Protein AF-0000000066305746 (afdb_homodimer)

Radius of gyration: 19.97 Å; Cα contacts (8 Å, |Δi|>4): 531; chains: 2; bounding box: 33×58×46 Å

pLDDT: mean 88.8, std 9.69, range [42.0, 97.88]

Organism: Haemophilus influenzae (strain ATCC 51907 / DSM 11121 / KW20 / Rd) (NCBI:txid71421)

InterPro domains:
  IPR000182 GNAT domain [PF00583] (17-113)
  IPR000182 GNAT domain [PS51186] (1-146)
  IPR016181 Acyl-CoA N-acyltransferase [SSF55729] (1-132)
  IPR050832 Bacterial Acetyltransferase [PTHR43877] (3-139)

Nearest PDB structures (foldseek):
  3fyn-assembly1_A-2  TM=8.840E-01  e=1.704E-08  uncultured bacterium
  1qsm-assembly1_D  TM=8.503E-01  e=1.089E-08  Saccharomyces cerevisiae
  8xj9-assembly1_A  TM=7.769E-01  e=3.444E-07  Ar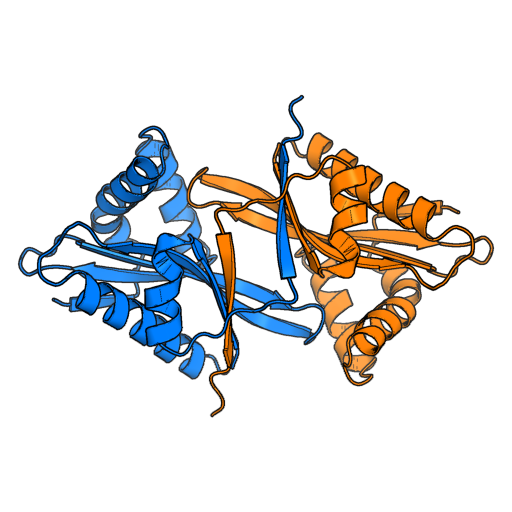abidopsis thaliana
  8xjf-assembly1_A-2  TM=7.803E-01  e=4.743E-07  Arabidopsis thaliana
  6tdh-assembly1_A-2  TM=7.529E-01  e=3.445E-06  Aspergillus fumigatus Af293

Secondary structure (DSSP, 8-state):
-EEEE--GGGHHHHHHHHHHHHHHTTPPP-HHHHHHHHHHHHHTTSSEEEEEE-TTS-EEEEEEEEEEEETTTTEEEEEEEEEEE-S-TTHHHHHHHHHHHHHHHHHHTT--EEEEEEEGGGHHHHHHTT-EEEEEEEEEEEE---/-EEEE--GGGHHHHHHHHHHHHHHTTPPP-HHHHHHHHHHHHHTTSSEEEEEE-TTS-EEEEEEEEEEEETTTTEEEEEEEEEEE-S-TTHHHHHHHHHHHHHHHHHHTT--EEEEEEEGGGHHHHHHTT-EEEEEEEEEEEE---

Structure (mmCIF, N/CA/C/O backbone):
data_AF-0000000066305746-model_v1
#
loop_
_entity.id
_entity.type
_entity.pdbx_description
1 polymer 'Probable acetyltransferase HI_0677'
#
loop_
_atom_site.group_PDB
_atom_site.id
_atom_site.type_symbol
_atom_site.label_atom_id
_atom_site.label_alt_id
_atom_site.label_comp_id
_atom_site.label_asym_id
_atom_site.label_entity_id
_atom_site.label_seq_id
_atom_site.pdbx_PDB_ins_code
_atom_site.Cartn_x
_atom_site.Cartn_y
_atom_site.Cartn_z
_atom_site.occupancy
_atom_site.B_iso_or_equiv
_atom_site.auth_seq_id
_atom_site.auth_comp_id
_atom_site.auth_asym_id
_atom_site.auth_atom_id
_atom_site.pdbx_PDB_model_num
ATOM 1 N N . MET A 1 1 ? -1.565 21.609 22.797 1 85.69 1 MET A N 1
ATOM 2 C CA . MET A 1 1 ? -1.618 20.75 21.609 1 85.69 1 MET A CA 1
ATOM 3 C C . MET A 1 1 ? -2.643 19.641 21.781 1 85.69 1 MET A C 1
ATOM 5 O O . MET A 1 1 ? -2.701 19 22.844 1 85.69 1 MET A O 1
ATOM 9 N N . LYS A 1 2 ? -3.545 19.609 20.938 1 93.94 2 LYS A N 1
ATOM 10 C CA . LYS A 1 2 ? -4.566 18.562 20.906 1 93.94 2 LYS A CA 1
ATOM 11 C C . LYS A 1 2 ? -4.391 17.641 19.703 1 93.94 2 LYS A C 1
ATOM 13 O O . LYS A 1 2 ? -4.035 18.094 18.625 1 93.94 2 LYS A O 1
ATOM 18 N N . LEU A 1 3 ? -4.527 16.391 19.984 1 95.62 3 LEU A N 1
ATOM 19 C CA . LEU A 1 3 ? -4.488 15.383 18.938 1 95.62 3 LEU A CA 1
ATOM 20 C C . LEU A 1 3 ? -5.82 14.648 18.844 1 95.62 3 LEU A C 1
ATOM 22 O O . LEU A 1 3 ? -6.371 14.211 19.859 1 95.62 3 LEU A O 1
ATOM 26 N N . PHE A 1 4 ? -6.32 14.555 17.688 1 95.75 4 PHE A N 1
ATOM 27 C CA . PHE A 1 4 ? -7.605 13.875 17.547 1 95.75 4 PHE A CA 1
ATOM 28 C C . PHE A 1 4 ? -7.754 13.281 16.156 1 95.75 4 PHE A C 1
ATOM 30 O O . PHE A 1 4 ? -7.012 13.641 15.234 1 95.75 4 PHE A O 1
ATOM 37 N N . LYS A 1 5 ? -8.664 12.328 16 1 95.56 5 LYS A N 1
ATOM 38 C CA . LYS A 1 5 ? -9.008 11.734 14.711 1 95.56 5 LYS A CA 1
ATOM 39 C C . LYS A 1 5 ? -9.805 12.711 13.852 1 95.56 5 LYS A C 1
ATOM 41 O O . LYS A 1 5 ? -10.797 13.281 14.312 1 95.56 5 LYS A O 1
ATOM 46 N N . ALA A 1 6 ? -9.422 12.953 12.672 1 96 6 ALA A N 1
ATOM 47 C CA . ALA A 1 6 ? -10.086 13.883 11.773 1 96 6 ALA A CA 1
ATOM 48 C C . ALA A 1 6 ? -11.422 13.328 11.289 1 96 6 ALA A C 1
ATOM 50 O O . ALA A 1 6 ? -11.555 12.117 11.07 1 96 6 ALA A O 1
ATOM 51 N N . GLU A 1 7 ? -12.352 14.18 11.18 1 94.75 7 GLU A N 1
ATOM 52 C CA . GLU A 1 7 ? -13.633 13.945 10.531 1 94.75 7 GLU A CA 1
ATOM 53 C C . GLU A 1 7 ? -13.852 14.914 9.375 1 94.75 7 GLU A C 1
ATOM 55 O O . GLU A 1 7 ? -13.008 15.766 9.094 1 94.75 7 GLU A O 1
ATOM 60 N N . GLN A 1 8 ? -14.961 14.727 8.711 1 93.88 8 GLN A N 1
ATOM 61 C CA . GLN A 1 8 ? -15.242 15.523 7.523 1 93.88 8 GLN A CA 1
ATOM 62 C C . GLN A 1 8 ? -15.211 17.016 7.844 1 93.88 8 GLN A C 1
ATOM 64 O O . GLN A 1 8 ? -14.789 17.828 7.016 1 93.88 8 GLN A O 1
ATOM 69 N N . TRP A 1 9 ? -15.602 17.422 8.992 1 93.62 9 TRP A N 1
ATOM 70 C CA . TRP A 1 9 ? -15.688 18.828 9.344 1 93.62 9 TRP A CA 1
ATOM 71 C C . TRP A 1 9 ? -14.312 19.391 9.68 1 93.62 9 TRP A C 1
ATOM 73 O O . TRP A 1 9 ? -14.164 20.594 9.898 1 93.62 9 TRP A O 1
ATOM 83 N N . ASN A 1 10 ? -13.273 18.531 9.758 1 95.94 10 ASN A N 1
ATOM 84 C CA . ASN A 1 10 ? -11.914 18.984 10.031 1 95.94 10 ASN A CA 1
ATOM 85 C C . ASN A 1 10 ? -11.133 19.203 8.742 1 95.94 10 ASN A C 1
ATOM 87 O O . ASN A 1 10 ? -9.961 19.594 8.773 1 95.94 10 ASN A O 1
ATOM 91 N N . ILE A 1 11 ? -11.758 19 7.598 1 96.62 11 ILE A N 1
ATOM 92 C CA . ILE A 1 11 ? -11.047 19.047 6.324 1 96.62 11 ILE A CA 1
ATOM 93 C C . ILE A 1 11 ? -10.477 20.438 6.098 1 96.62 11 ILE A C 1
ATOM 95 O O . ILE A 1 11 ? -9.352 20.594 5.609 1 96.62 11 ILE A O 1
ATOM 99 N N . GLU A 1 12 ? -11.203 21.438 6.457 1 95.44 12 GLU A N 1
ATOM 100 C CA . GLU A 1 12 ? -10.766 22.812 6.234 1 95.44 12 GLU A CA 1
ATOM 101 C C . GLU A 1 12 ? -9.484 23.125 7 1 95.44 12 GLU A C 1
ATOM 103 O O . GLU A 1 12 ? -8.633 23.875 6.52 1 95.44 12 GLU A O 1
ATOM 108 N N . VAL A 1 13 ? -9.352 22.594 8.164 1 95.88 13 VAL A N 1
ATOM 109 C CA . VAL A 1 13 ? -8.18 22.828 8.992 1 95.88 13 VAL A CA 1
ATOM 110 C C . VAL A 1 13 ? -7 22.016 8.461 1 95.88 13 VAL A C 1
ATOM 112 O O . VAL A 1 13 ? -5.852 22.453 8.516 1 95.88 13 VAL A O 1
ATOM 115 N N . LEU A 1 14 ? -7.277 20.891 7.875 1 97.38 14 LEU A N 1
ATOM 116 C CA . LEU A 1 14 ? -6.258 19.953 7.402 1 97.38 14 LEU A CA 1
ATOM 117 C C . LEU A 1 14 ? -5.723 20.391 6.039 1 97.38 14 LEU A C 1
ATOM 119 O O . LEU A 1 14 ? -4.547 20.188 5.734 1 97.38 14 LEU A O 1
ATOM 123 N N . LEU A 1 15 ? -6.527 21.031 5.25 1 97.75 15 LEU A N 1
ATOM 124 C CA . LEU A 1 15 ? -6.246 21.312 3.848 1 97.75 15 LEU A CA 1
ATOM 125 C C . LEU A 1 15 ? -4.957 22.125 3.703 1 97.75 15 LEU A C 1
ATOM 127 O O . LEU A 1 15 ? -4.047 21.719 2.973 1 97.75 15 LEU A O 1
ATOM 131 N N . PRO A 1 16 ? -4.801 23.234 4.414 1 97.19 16 PRO A N 1
ATOM 132 C CA . PRO A 1 16 ? -3.566 24.016 4.246 1 97.19 16 PRO A CA 1
ATOM 133 C C . PRO A 1 16 ? -2.322 23.234 4.676 1 97.19 16 PRO A C 1
ATOM 135 O O . PRO A 1 16 ? -1.258 23.391 4.07 1 97.19 16 PRO A O 1
ATOM 138 N N . LEU A 1 17 ? -2.416 22.453 5.684 1 97.5 17 LEU A N 1
ATOM 139 C CA . LEU A 1 17 ? -1.294 21.656 6.152 1 97.5 17 LEU A CA 1
ATOM 140 C C . LEU A 1 17 ? -0.935 20.578 5.137 1 97.5 17 LEU A C 1
ATOM 142 O O . LEU A 1 17 ? 0.246 20.328 4.887 1 97.5 17 LEU A O 1
ATOM 146 N N . PHE A 1 18 ? -1.954 19.984 4.582 1 97.81 18 PHE A N 1
ATOM 147 C CA . PHE A 1 18 ? -1.733 18.938 3.582 1 97.81 18 PHE A CA 1
ATOM 148 C C . PHE A 1 18 ? -1.069 19.516 2.338 1 97.81 18 PHE A C 1
ATOM 150 O O . PHE A 1 18 ? -0.19 18.891 1.749 1 97.81 18 PHE A O 1
ATOM 157 N N . GLU A 1 19 ? -1.47 20.703 1.99 1 97.38 19 GLU A N 1
ATOM 158 C CA . GLU A 1 19 ? -0.81 21.375 0.872 1 97.38 19 GLU A CA 1
ATOM 159 C C . GLU A 1 19 ? 0.65 21.688 1.19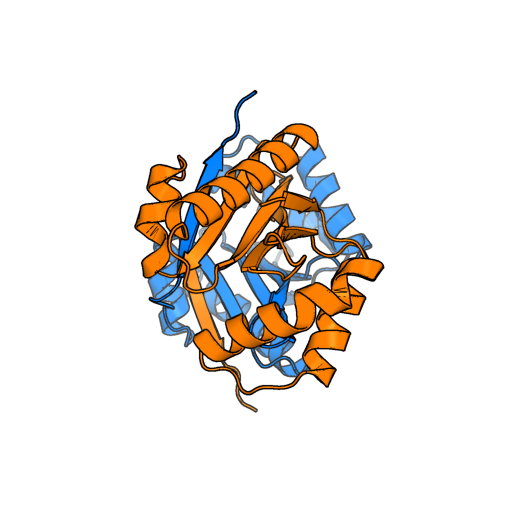4 1 97.38 19 GLU A C 1
ATOM 161 O O . GLU A 1 19 ? 1.526 21.516 0.342 1 97.38 19 GLU A O 1
ATOM 166 N N . ALA A 1 20 ? 0.864 22.125 2.391 1 96.56 20 ALA A N 1
ATOM 167 C CA . ALA A 1 20 ? 2.24 22.391 2.809 1 96.56 20 ALA A CA 1
ATOM 168 C C . ALA A 1 20 ? 3.082 21.109 2.727 1 96.56 20 ALA A C 1
ATOM 170 O O . ALA A 1 20 ? 4.238 21.156 2.297 1 96.56 20 ALA A O 1
ATOM 171 N N . TYR A 1 21 ? 2.48 20.016 3.127 1 96.38 21 TYR A N 1
ATOM 172 C CA . TYR A 1 21 ? 3.117 18.703 3.021 1 96.38 21 TYR A CA 1
ATOM 173 C C . TYR A 1 21 ? 3.471 18.375 1.574 1 96.38 21 TYR A C 1
ATOM 175 O O . TYR A 1 21 ? 4.613 18.031 1.271 1 96.38 21 TYR A O 1
ATOM 183 N N . ARG A 1 22 ? 2.52 18.484 0.691 1 96.44 22 ARG A N 1
ATOM 184 C CA . ARG A 1 22 ? 2.738 18.203 -0.723 1 96.44 22 ARG A CA 1
ATOM 185 C C . ARG A 1 22 ? 3.828 19.094 -1.302 1 96.44 22 ARG A C 1
ATOM 187 O O . ARG A 1 22 ? 4.695 18.625 -2.041 1 96.44 22 ARG A O 1
ATOM 194 N N . GLN A 1 23 ? 3.85 20.312 -0.882 1 95.81 23 GLN A N 1
ATOM 195 C CA . GLN A 1 23 ? 4.844 21.266 -1.371 1 95.81 23 GLN A CA 1
ATOM 196 C C . GLN A 1 23 ? 6.234 20.938 -0.835 1 95.81 23 GLN A C 1
ATOM 198 O O . GLN A 1 23 ? 7.23 21.078 -1.548 1 95.81 23 GLN A O 1
ATOM 203 N N . ALA A 1 24 ? 6.273 20.531 0.369 1 92.94 24 ALA A N 1
ATOM 204 C CA . ALA A 1 24 ? 7.547 20.156 0.983 1 92.94 24 ALA A CA 1
ATOM 205 C C . ALA A 1 24 ? 8.211 19.016 0.225 1 92.94 24 ALA A C 1
ATOM 207 O O . ALA A 1 24 ? 9.438 18.859 0.257 1 92.94 24 ALA A O 1
ATOM 208 N N . TYR A 1 25 ? 7.398 18.281 -0.475 1 91.75 25 TYR A N 1
ATOM 209 C CA . TYR A 1 25 ? 7.938 17.156 -1.227 1 91.75 25 TYR A CA 1
ATOM 210 C C . TYR A 1 25 ? 7.941 17.438 -2.723 1 91.75 25 TYR A C 1
ATOM 212 O O . TYR A 1 25 ? 7.945 16.516 -3.541 1 91.75 25 TYR A O 1
ATOM 220 N N . GLY A 1 26 ? 7.789 18.625 -3.096 1 92.75 26 GLY A N 1
ATOM 221 C CA . GLY A 1 26 ? 8.055 19.062 -4.453 1 92.75 26 GLY A CA 1
ATOM 222 C C . GLY A 1 26 ? 6.82 19.078 -5.332 1 92.75 26 GLY A C 1
ATOM 223 O O . GLY A 1 26 ? 6.918 19.266 -6.547 1 92.75 26 GLY A O 1
ATOM 224 N N . GLN A 1 27 ? 5.672 18.891 -4.742 1 94.62 27 GLN A N 1
ATOM 225 C CA . GLN A 1 27 ? 4.453 18.922 -5.547 1 94.62 27 GLN A CA 1
ATOM 226 C C . GLN A 1 27 ? 3.932 20.344 -5.703 1 94.62 27 GLN A C 1
ATOM 228 O O . GLN A 1 27 ? 4.07 21.172 -4.797 1 94.62 27 GLN A O 1
ATOM 233 N N . ALA A 1 28 ? 3.312 20.594 -6.828 1 94.94 28 ALA A N 1
ATOM 234 C CA . ALA A 1 28 ? 2.701 21.906 -7.059 1 94.94 28 ALA A CA 1
ATOM 235 C C . ALA A 1 28 ? 1.423 22.062 -6.238 1 94.94 28 ALA A C 1
ATOM 237 O O . ALA A 1 28 ? 0.672 21.094 -6.059 1 94.94 28 ALA A O 1
ATOM 238 N N . GLU A 1 29 ? 1.257 23.234 -5.844 1 94.25 29 GLU A N 1
ATOM 239 C CA . GLU A 1 29 ? 0.037 23.547 -5.102 1 94.25 29 GLU A CA 1
ATOM 240 C C . GLU A 1 29 ? -1.203 23.312 -5.961 1 94.25 29 GLU A C 1
ATOM 242 O O . GLU A 1 29 ? -1.221 23.656 -7.141 1 94.25 29 GLU A O 1
ATOM 247 N N . ASN A 1 30 ? -2.176 22.656 -5.453 1 96.31 30 ASN A N 1
ATOM 248 C CA . ASN A 1 30 ? -3.471 22.422 -6.086 1 96.31 30 ASN A CA 1
ATOM 249 C C . ASN A 1 30 ? -4.57 22.203 -5.051 1 96.31 30 ASN A C 1
ATOM 251 O O . ASN A 1 30 ? -5.062 21.078 -4.883 1 96.31 30 ASN A O 1
ATOM 255 N N . PRO A 1 31 ? -4.977 23.297 -4.402 1 96.31 31 PRO A N 1
ATOM 256 C CA . PRO A 1 31 ? -5.91 23.172 -3.279 1 96.31 31 PRO A CA 1
ATOM 257 C C . PRO A 1 31 ? -7.242 22.547 -3.688 1 96.31 31 PRO A C 1
ATOM 259 O O . PRO A 1 31 ? -7.875 21.844 -2.887 1 96.31 31 PRO A O 1
ATOM 262 N N . GLU A 1 32 ? -7.656 22.734 -4.867 1 97.31 32 GLU A N 1
ATOM 263 C CA . GLU A 1 32 ? -8.922 22.172 -5.328 1 97.31 32 GLU A CA 1
ATOM 264 C C . GLU A 1 32 ? -8.844 20.641 -5.402 1 97.31 32 GLU A C 1
ATOM 266 O O . GLU A 1 32 ? -9.719 19.953 -4.887 1 97.31 32 GLU A O 1
ATOM 271 N N . ARG A 1 33 ? -7.801 20.141 -5.973 1 96.69 33 ARG A N 1
ATOM 272 C CA . ARG A 1 33 ? -7.613 18.688 -6.078 1 96.69 33 ARG A CA 1
ATOM 273 C C . ARG A 1 33 ? -7.359 18.078 -4.707 1 96.69 33 ARG A C 1
ATOM 275 O O . ARG A 1 33 ? -7.82 16.969 -4.426 1 96.69 33 ARG A O 1
ATOM 282 N N . THR A 1 34 ? -6.633 18.844 -3.934 1 97.5 34 THR A N 1
ATOM 283 C CA . THR A 1 34 ? -6.352 18.359 -2.584 1 97.5 34 THR A CA 1
ATOM 284 C C . THR A 1 34 ? -7.641 18.25 -1.772 1 97.5 34 THR A C 1
ATOM 286 O O . THR A 1 34 ? -7.855 17.266 -1.071 1 97.5 34 THR A O 1
ATOM 289 N N . LEU A 1 35 ? -8.438 19.266 -1.9 1 97.44 35 LEU A N 1
ATOM 290 C CA . LEU A 1 35 ? -9.719 19.25 -1.203 1 97.44 35 LEU A CA 1
ATOM 291 C C . LEU A 1 35 ? -10.547 18.047 -1.632 1 97.44 35 LEU A C 1
ATOM 293 O O . LEU A 1 35 ? -11.125 17.344 -0.79 1 97.44 35 LEU A O 1
ATOM 297 N N . ALA A 1 36 ? -10.609 17.797 -2.852 1 96.88 36 ALA A N 1
ATOM 298 C CA . ALA A 1 36 ? -11.359 16.656 -3.369 1 96.88 36 ALA A CA 1
ATOM 299 C C . ALA A 1 36 ? -10.797 15.336 -2.848 1 96.88 36 ALA A C 1
ATOM 301 O O . ALA A 1 36 ? -11.547 14.438 -2.465 1 96.88 36 ALA A O 1
ATOM 302 N N . PHE A 1 37 ? -9.516 15.273 -2.85 1 96.88 37 PHE A N 1
ATOM 303 C CA . PHE A 1 37 ? -8.836 14.078 -2.367 1 96.88 37 PHE A CA 1
ATOM 304 C C . PHE A 1 37 ? -9.18 13.812 -0.905 1 96.88 37 PHE A C 1
ATOM 306 O O . PHE A 1 37 ? -9.633 12.727 -0.555 1 96.88 37 PHE A O 1
ATOM 313 N N . LEU A 1 38 ? -9.023 14.789 -0.115 1 97.19 38 LEU A N 1
ATOM 314 C CA . LEU A 1 38 ? -9.266 14.664 1.317 1 97.19 38 LEU A CA 1
ATOM 315 C C . LEU A 1 38 ? -10.734 14.359 1.592 1 97.19 38 LEU A C 1
ATOM 317 O O . LEU A 1 38 ? -11.047 13.523 2.441 1 97.19 38 LEU A O 1
ATOM 321 N N . THR A 1 39 ? -11.578 15 0.904 1 96.62 39 THR A N 1
ATOM 322 C CA . THR A 1 39 ? -13.016 14.805 1.081 1 96.62 39 THR A CA 1
ATOM 323 C C . THR A 1 39 ? -13.398 13.359 0.769 1 96.62 39 THR A C 1
ATOM 325 O O . THR A 1 39 ? -14.117 12.719 1.546 1 96.62 39 THR A O 1
ATOM 328 N N . ASN A 1 40 ? -12.945 12.859 -0.325 1 95.31 40 ASN A N 1
ATOM 329 C CA . ASN A 1 40 ? -13.266 11.492 -0.725 1 95.31 40 ASN A CA 1
ATOM 330 C C . ASN A 1 40 ? -12.711 10.477 0.266 1 95.31 40 ASN A C 1
ATOM 332 O O . ASN A 1 40 ? -13.391 9.523 0.632 1 95.31 40 ASN A O 1
ATOM 336 N N . ARG A 1 41 ? -11.43 10.68 0.69 1 94.69 41 ARG A N 1
ATOM 337 C CA . ARG A 1 41 ? -10.812 9.758 1.64 1 94.69 41 ARG A CA 1
ATOM 338 C C . ARG A 1 41 ? -11.641 9.656 2.916 1 94.69 41 ARG A C 1
ATOM 340 O O . ARG A 1 41 ? -11.875 8.555 3.42 1 94.69 41 ARG A O 1
ATOM 347 N N . MET A 1 42 ? -12.102 10.758 3.396 1 93.62 42 MET A N 1
ATOM 348 C CA . MET A 1 42 ? -12.82 10.773 4.668 1 93.62 42 MET A CA 1
ATOM 349 C C . MET A 1 42 ? -14.258 10.312 4.492 1 93.62 42 MET A C 1
ATOM 351 O O . MET A 1 42 ? -14.781 9.562 5.312 1 93.62 42 MET A O 1
ATOM 355 N N . ARG A 1 43 ? -14.828 10.703 3.428 1 91.88 43 ARG A N 1
ATOM 356 C CA . ARG A 1 43 ? -16.219 10.367 3.16 1 91.88 43 ARG A CA 1
ATOM 357 C C . ARG A 1 43 ? -16.406 8.859 3.01 1 91.88 43 ARG A C 1
ATOM 359 O O . ARG A 1 43 ? -17.375 8.289 3.51 1 91.88 43 ARG A O 1
ATOM 366 N N . PHE A 1 44 ? -15.484 8.211 2.375 1 91.44 44 PHE A N 1
ATOM 367 C CA . PHE A 1 44 ? -15.633 6.793 2.066 1 91.44 44 PHE A CA 1
ATOM 368 C C . PHE A 1 44 ? -14.82 5.941 3.035 1 91.44 44 PHE A C 1
ATOM 370 O O . PHE A 1 44 ? -14.672 4.734 2.834 1 91.44 44 PHE A O 1
ATOM 377 N N . ASN A 1 45 ? -14.227 6.562 4.02 1 90.75 45 ASN A N 1
ATOM 378 C CA . ASN A 1 45 ? -13.445 5.895 5.059 1 90.75 45 ASN A CA 1
ATOM 379 C C . ASN A 1 45 ? -12.328 5.051 4.457 1 90.75 45 ASN A C 1
ATOM 381 O O . ASN A 1 45 ? -12.117 3.908 4.863 1 90.75 45 ASN A O 1
ATOM 385 N N . GLU A 1 46 ? -11.664 5.617 3.432 1 93.5 46 GLU A N 1
ATOM 386 C CA . GLU A 1 46 ? -10.602 4.914 2.719 1 93.5 46 GLU A CA 1
ATOM 387 C C . GLU A 1 46 ? -9.266 5.062 3.439 1 93.5 46 GLU A C 1
ATOM 389 O O . GLU A 1 46 ? -8.328 4.301 3.182 1 93.5 46 GLU A O 1
ATOM 394 N N . SER A 1 47 ? -9.188 6.113 4.219 1 94.31 47 SER A N 1
ATOM 395 C CA . SER A 1 47 ? -8.031 6.355 5.082 1 94.31 47 SER A CA 1
ATOM 396 C C . SER A 1 47 ? -8.438 7.07 6.363 1 94.31 47 SER A C 1
ATOM 398 O O . SER A 1 47 ? -9.609 7.418 6.543 1 94.31 47 SER A O 1
ATOM 400 N N . LEU A 1 48 ? -7.48 7.113 7.262 1 94.25 48 LEU A N 1
ATOM 401 C CA . LEU A 1 48 ? -7.695 7.766 8.547 1 94.25 48 LEU A CA 1
ATOM 402 C C . LEU A 1 48 ? -6.605 8.797 8.82 1 94.25 48 LEU A C 1
ATOM 404 O O . LEU A 1 48 ? -5.43 8.547 8.547 1 94.25 48 LEU A O 1
ATOM 408 N N . PHE A 1 49 ? -7.07 9.945 9.398 1 96.69 49 PHE A N 1
ATOM 409 C CA . PHE A 1 49 ? -6.133 11 9.758 1 96.69 49 PHE A CA 1
ATOM 410 C C . PHE A 1 49 ? -6.188 11.289 11.25 1 96.69 49 PHE A C 1
ATOM 412 O O . PHE A 1 49 ? -7.27 11.438 11.82 1 96.69 49 PHE A O 1
ATOM 419 N N . PHE A 1 50 ? -5.039 11.344 11.828 1 97.5 50 PHE A N 1
ATOM 420 C CA . PHE A 1 50 ? -4.906 12.047 13.102 1 97.5 50 PHE A CA 1
ATOM 421 C C . PHE A 1 50 ? -4.227 13.398 12.898 1 97.5 50 PHE A C 1
ATOM 423 O O . PHE A 1 50 ? -3.238 13.5 12.164 1 97.5 50 PHE A O 1
ATOM 430 N N . ILE A 1 51 ? -4.777 14.398 13.586 1 97.81 51 ILE A N 1
ATOM 431 C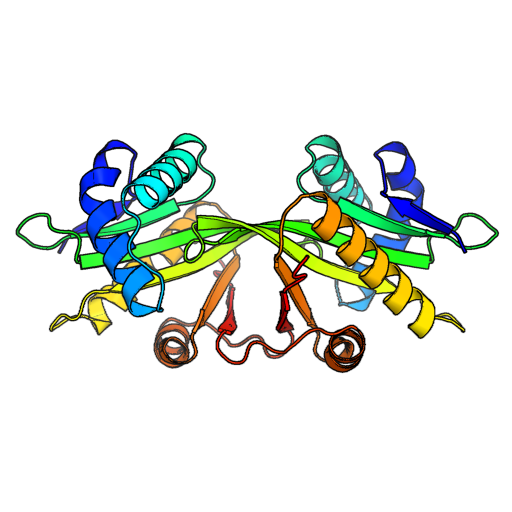 CA . ILE A 1 51 ? -4.293 15.758 13.406 1 97.81 51 ILE A CA 1
ATOM 432 C C . ILE A 1 51 ? -3.861 16.344 14.75 1 97.81 51 ILE A C 1
ATOM 434 O O . ILE A 1 51 ? -4.531 16.141 15.766 1 97.81 51 ILE A O 1
ATOM 438 N N . ALA A 1 52 ? -2.736 16.984 14.711 1 97.31 52 ALA A N 1
ATOM 439 C CA . ALA A 1 52 ? -2.295 17.797 15.836 1 97.31 52 ALA A CA 1
ATOM 440 C C . ALA A 1 52 ? -2.602 19.281 15.586 1 97.31 52 ALA A C 1
ATOM 442 O O . ALA A 1 52 ? -2.242 19.828 14.547 1 97.31 52 ALA A O 1
ATOM 443 N N . VAL A 1 53 ? -3.277 19.922 16.562 1 96.25 53 VAL A N 1
ATOM 444 C CA . VAL A 1 53 ? -3.572 21.359 16.422 1 96.25 53 VAL A CA 1
ATOM 445 C C . VAL A 1 53 ? -2.939 22.125 17.578 1 96.25 53 VAL A C 1
ATOM 447 O O . VAL A 1 53 ? -2.779 21.578 18.688 1 96.25 53 VAL A O 1
ATOM 450 N N . ASP A 1 54 ? -2.572 23.344 17.188 1 94.56 54 ASP A N 1
ATOM 451 C CA . ASP A 1 54 ? -1.989 24.188 18.234 1 94.56 54 ASP A CA 1
ATOM 452 C C . ASP A 1 54 ? -3.074 24.922 19.016 1 94.56 54 ASP A C 1
ATOM 454 O O . ASP A 1 54 ? -4.258 24.594 18.906 1 94.56 54 ASP A O 1
ATOM 458 N N . GLU A 1 55 ? -2.658 25.875 19.844 1 92.94 55 GLU A N 1
ATOM 459 C CA . GLU A 1 55 ? -3.561 26.609 20.734 1 92.94 55 GLU A CA 1
ATOM 460 C C . GLU A 1 55 ? -4.562 27.438 19.953 1 92.94 55 GLU A C 1
ATOM 462 O O . GLU A 1 55 ? -5.641 27.766 20.453 1 92.94 55 GLU A O 1
ATOM 467 N N . ASN A 1 56 ? -4.266 27.766 18.75 1 93.69 56 ASN A N 1
ATOM 468 C CA . ASN A 1 56 ? -5.141 28.562 17.875 1 93.69 56 ASN A CA 1
ATOM 469 C C . ASN A 1 56 ? -5.945 27.672 16.938 1 93.69 56 ASN A C 1
ATOM 471 O O . ASN A 1 56 ? -6.477 28.156 15.938 1 93.69 56 ASN A O 1
ATOM 475 N N . GLU A 1 57 ? -5.926 26.406 17.172 1 93.69 57 GLU A N 1
ATOM 476 C CA . GLU A 1 57 ? -6.68 25.406 16.422 1 93.69 57 GLU A CA 1
ATOM 477 C C . GLU A 1 57 ? -6.168 25.297 14.984 1 93.69 57 GLU A C 1
ATOM 479 O O . GLU A 1 57 ? -6.922 24.938 14.078 1 93.69 57 GLU A O 1
ATOM 484 N N . LYS A 1 58 ? -4.949 25.719 14.875 1 94.81 58 LYS A N 1
ATOM 485 C CA . LYS A 1 58 ? -4.289 25.516 13.586 1 94.81 58 LYS A CA 1
ATOM 486 C C . LYS A 1 58 ? -3.623 24.141 13.523 1 94.81 58 LYS A C 1
ATOM 488 O O . LYS A 1 58 ? -2.947 23.734 14.469 1 94.81 58 LYS A O 1
ATOM 493 N N . ALA A 1 59 ? -3.854 23.484 12.398 1 96.69 59 ALA A N 1
ATOM 494 C CA . ALA A 1 59 ? -3.203 22.188 12.227 1 96.69 59 ALA A CA 1
ATOM 495 C C . ALA A 1 59 ? -1.693 22.344 12.078 1 96.69 59 ALA A C 1
ATOM 497 O O . ALA A 1 59 ? -1.224 23.141 11.266 1 96.69 59 ALA A O 1
ATO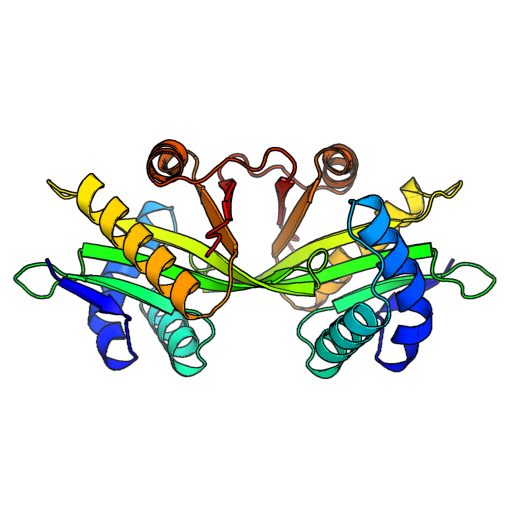M 498 N N . ILE A 1 60 ? -0.966 21.578 12.828 1 97.19 60 ILE A N 1
ATOM 499 C CA . ILE A 1 60 ? 0.486 21.719 12.781 1 97.19 60 ILE A CA 1
ATOM 500 C C . ILE A 1 60 ? 1.118 20.375 12.43 1 97.19 60 ILE A C 1
ATOM 502 O O . ILE A 1 60 ? 2.326 20.297 12.203 1 97.19 60 ILE A O 1
ATOM 506 N N . GLY A 1 61 ? 0.38 19.312 12.422 1 97.44 61 GLY A N 1
ATOM 507 C CA . GLY A 1 61 ? 0.865 18 12.031 1 97.44 61 GLY A CA 1
ATOM 508 C C . GLY A 1 61 ? -0.25 17 11.758 1 97.44 61 GLY A C 1
ATOM 509 O O . GLY A 1 61 ? -1.376 17.188 12.227 1 97.44 61 GLY A O 1
ATOM 510 N N . PHE A 1 62 ? 0.084 16.016 10.969 1 97.88 62 PHE A N 1
ATOM 511 C CA . PHE A 1 62 ? -0.883 14.945 10.742 1 97.88 62 PHE A CA 1
ATOM 512 C C . PHE A 1 62 ? -0.176 13.625 10.469 1 97.88 62 PHE A C 1
ATOM 514 O O . PHE A 1 62 ? 1.011 13.602 10.133 1 97.88 62 PHE A O 1
ATOM 521 N N . VAL A 1 63 ? -0.888 12.539 10.695 1 96.38 63 VAL A N 1
ATOM 522 C CA . VAL A 1 63 ? -0.509 11.203 10.25 1 96.38 63 VAL A CA 1
ATOM 523 C C . VAL A 1 63 ? -1.695 10.531 9.555 1 96.38 63 VAL A C 1
ATOM 525 O O . VAL A 1 63 ? -2.832 10.641 10.023 1 96.38 63 VAL A O 1
ATOM 528 N N . GLN A 1 64 ? -1.419 9.992 8.375 1 96.19 64 GLN A N 1
ATOM 529 C CA . GLN A 1 64 ? -2.453 9.32 7.598 1 96.19 64 GLN A CA 1
ATOM 530 C C . GLN A 1 64 ? -2.203 7.816 7.535 1 96.19 64 GLN A C 1
ATOM 532 O O . GLN A 1 64 ? -1.079 7.375 7.285 1 96.19 64 GLN A O 1
ATOM 537 N N . LEU A 1 65 ? -3.262 7.047 7.82 1 94.25 65 LEU A N 1
ATOM 538 C CA . LEU A 1 65 ? -3.211 5.59 7.797 1 94.25 65 LEU A CA 1
ATOM 539 C C . LEU A 1 65 ? -4.18 5.031 6.758 1 94.25 65 LEU A C 1
ATOM 541 O O . LEU A 1 65 ? -5.309 5.508 6.637 1 94.25 65 LEU A O 1
ATOM 545 N N . PHE A 1 66 ? -3.682 4.105 6.004 1 94.44 66 PHE A N 1
ATOM 546 C CA . PHE A 1 66 ? -4.535 3.363 5.082 1 94.44 66 PHE A CA 1
ATOM 547 C C . PHE A 1 66 ? -4.68 1.912 5.523 1 94.44 66 PHE A C 1
ATOM 549 O O . PHE A 1 66 ? -3.713 1.3 5.984 1 94.44 66 PHE A O 1
ATOM 556 N N . PRO A 1 67 ? -5.922 1.378 5.414 1 93 67 PRO A N 1
ATOM 557 C CA . PRO A 1 67 ? -6.043 -0.075 5.559 1 93 67 PRO A CA 1
ATOM 558 C C . PRO A 1 67 ? -5.469 -0.834 4.363 1 93 67 PRO A C 1
ATOM 560 O O . PRO A 1 67 ? -5.652 -0.42 3.217 1 93 67 PRO A O 1
ATOM 563 N N . ARG A 1 68 ? -4.703 -1.783 4.656 1 91.44 68 ARG A N 1
ATOM 564 C CA . ARG A 1 68 ? -4.074 -2.611 3.631 1 91.44 68 ARG A CA 1
ATOM 565 C C . ARG A 1 68 ? -4.379 -4.09 3.857 1 91.44 68 ARG A C 1
ATOM 567 O O . ARG A 1 68 ? -4.902 -4.465 4.906 1 91.44 68 ARG A O 1
ATOM 574 N N . LEU A 1 69 ? -4.223 -4.848 2.814 1 91.69 69 LEU A N 1
ATOM 575 C CA . LEU A 1 69 ? -4.383 -6.297 2.885 1 91.69 69 LEU A CA 1
ATOM 576 C C . LEU A 1 69 ? -3.043 -7 2.691 1 91.69 69 LEU A C 1
ATOM 578 O O . LEU A 1 69 ? -2.273 -6.645 1.796 1 91.69 69 LEU A O 1
ATOM 582 N N . SER A 1 70 ? -2.809 -7.938 3.607 1 89.88 70 SER A N 1
ATOM 583 C CA . SER A 1 70 ? -1.626 -8.781 3.486 1 89.88 70 SER A CA 1
ATOM 584 C C . SER A 1 70 ? -1.966 -10.117 2.83 1 89.88 70 SER A C 1
ATOM 586 O O . SER A 1 70 ? -2.758 -10.898 3.365 1 89.88 70 SER A O 1
ATOM 588 N N . SER A 1 71 ? -1.381 -10.422 1.74 1 92.44 71 SER A N 1
ATOM 589 C CA . SER A 1 71 ? -1.565 -11.703 1.063 1 92.44 71 SER A CA 1
ATOM 590 C C . SER A 1 71 ? -0.953 -12.852 1.866 1 92.44 71 SER A C 1
ATOM 592 O O . SER A 1 71 ? -1.544 -13.922 1.973 1 92.44 71 SER A O 1
ATOM 594 N N . LEU A 1 72 ? 0.211 -12.586 2.477 1 91.19 72 LEU A N 1
ATOM 595 C CA . LEU A 1 72 ? 0.899 -13.617 3.246 1 91.19 72 LEU A CA 1
ATOM 596 C C . LEU A 1 72 ? 0.14 -13.938 4.527 1 91.19 72 LEU A C 1
ATOM 598 O O . LEU A 1 72 ? -0.084 -15.102 4.848 1 91.19 72 LEU A O 1
ATOM 602 N N . GLN A 1 73 ? -0.326 -12.961 5.242 1 90 73 GLN A N 1
ATOM 603 C CA . GLN A 1 73 ? -0.989 -13.164 6.527 1 90 73 GLN A CA 1
ATOM 604 C C . GLN A 1 73 ? -2.494 -13.336 6.348 1 90 73 GLN A C 1
ATOM 606 O O . GLN A 1 73 ? -3.205 -13.672 7.297 1 90 73 GLN A O 1
ATOM 611 N N . LEU A 1 74 ? -3.004 -13.117 5.176 1 94.06 74 LEU A N 1
ATOM 612 C CA . LEU A 1 74 ? -4.414 -13.258 4.836 1 94.06 74 LEU A CA 1
ATOM 613 C C . LEU A 1 74 ? -5.281 -12.398 5.742 1 94.06 74 LEU A C 1
ATOM 615 O O . LEU A 1 74 ? -6.352 -12.836 6.184 1 94.06 74 LEU A O 1
ATOM 619 N N . GLN A 1 75 ? -4.727 -11.172 6.078 1 90 75 GLN A N 1
ATOM 620 C CA . GLN A 1 75 ? -5.48 -10.289 6.969 1 90 75 GLN A CA 1
ATOM 621 C C . GLN A 1 75 ? -5.23 -8.82 6.633 1 90 75 GLN A C 1
ATOM 623 O O . GLN A 1 75 ? -4.27 -8.5 5.934 1 90 75 GLN A O 1
ATOM 628 N N . ARG A 1 76 ? -6.133 -8.016 7.172 1 90.5 76 ARG A N 1
ATOM 629 C CA . ARG A 1 76 ? -5.984 -6.57 7.043 1 90.5 76 ARG A CA 1
ATOM 630 C C . ARG A 1 76 ? -4.938 -6.035 8.016 1 90.5 76 ARG A C 1
ATOM 632 O O . ARG A 1 76 ? -4.699 -6.633 9.07 1 90.5 76 ARG A O 1
ATOM 639 N N . TYR A 1 77 ? -4.266 -5.031 7.664 1 89 77 TYR A N 1
ATOM 640 C CA . TYR A 1 77 ? -3.377 -4.277 8.547 1 89 77 TYR A CA 1
ATOM 641 C C . TYR A 1 77 ? -3.391 -2.795 8.195 1 89 77 TYR A C 1
ATOM 643 O O . TYR A 1 77 ? -4.004 -2.389 7.207 1 89 77 TYR A O 1
ATOM 651 N N . TRP A 1 78 ? -2.777 -2.021 9.062 1 90.19 78 TRP A N 1
ATOM 652 C CA . TRP A 1 78 ? -2.742 -0.582 8.828 1 90.19 78 TRP A CA 1
ATOM 653 C C . TRP A 1 78 ? -1.342 -0.13 8.43 1 90.19 78 TRP A C 1
ATOM 655 O O . TRP A 1 78 ? -0.345 -0.647 8.938 1 90.19 78 TRP A O 1
ATOM 665 N N . GLN A 1 79 ? -1.345 0.816 7.543 1 92 79 GLN A N 1
ATOM 666 C CA . GLN A 1 79 ? -0.067 1.353 7.09 1 92 79 GLN A CA 1
ATOM 667 C C . GLN A 1 79 ? -0.044 2.875 7.188 1 92 79 GLN A C 1
ATOM 669 O O . GLN A 1 79 ? -0.961 3.547 6.711 1 92 79 GLN A O 1
ATOM 674 N N . ILE A 1 80 ? 0.996 3.322 7.891 1 92.38 80 ILE A N 1
ATOM 675 C CA . ILE A 1 80 ? 1.275 4.754 7.824 1 92.38 80 ILE A CA 1
ATOM 676 C C . ILE A 1 80 ? 1.914 5.09 6.477 1 92.38 80 ILE A C 1
ATOM 678 O O . ILE A 1 80 ? 3 4.602 6.156 1 92.38 80 ILE A O 1
ATOM 682 N N . THR A 1 81 ? 1.291 5.949 5.703 1 90.31 81 THR A N 1
ATOM 683 C CA . THR A 1 81 ? 1.811 6.305 4.387 1 90.31 81 THR A CA 1
ATOM 684 C C . THR A 1 81 ? 2.354 7.73 4.383 1 90.31 81 THR A C 1
ATOM 686 O O . THR A 1 81 ? 3.234 8.062 3.59 1 90.31 81 THR A O 1
ATOM 689 N N . ASP A 1 82 ? 1.746 8.531 5.27 1 92.31 82 ASP A N 1
ATOM 690 C CA . ASP A 1 82 ? 2.146 9.938 5.312 1 92.31 82 ASP A CA 1
ATOM 691 C C . ASP A 1 82 ? 2.141 10.461 6.746 1 92.31 82 ASP A C 1
ATOM 693 O O . ASP A 1 82 ? 1.25 10.133 7.531 1 92.31 82 ASP A O 1
ATOM 697 N N . ILE A 1 83 ? 3.156 11.203 7 1 94.19 83 ILE A N 1
ATOM 698 C CA . ILE A 1 83 ? 3.242 11.938 8.258 1 94.19 83 ILE A CA 1
ATOM 699 C C . ILE A 1 83 ? 3.996 13.25 8.039 1 94.19 83 ILE A C 1
ATOM 701 O O . ILE A 1 83 ? 5.004 13.281 7.328 1 94.19 83 ILE A O 1
ATOM 705 N N . PHE A 1 84 ? 3.471 14.32 8.578 1 95.44 84 PHE A N 1
ATOM 706 C CA . PHE A 1 84 ? 4.055 15.633 8.344 1 95.44 84 PHE A CA 1
ATOM 707 C C . PHE A 1 84 ? 3.801 16.562 9.523 1 95.44 84 PHE A C 1
ATOM 709 O O . PHE A 1 84 ? 2.68 16.625 10.031 1 95.44 84 PHE A O 1
ATOM 716 N N . VAL A 1 85 ? 4.859 17.156 9.992 1 95.31 85 VAL A N 1
ATOM 717 C CA . VAL A 1 85 ? 4.773 18.156 11.055 1 95.31 85 VAL A CA 1
ATOM 718 C C . VAL A 1 85 ? 5.469 19.453 10.609 1 95.31 85 VAL A C 1
ATOM 720 O O . VAL A 1 85 ? 6.605 19.406 10.125 1 95.31 85 VAL A O 1
ATOM 723 N N . LEU A 1 86 ? 4.727 20.531 10.68 1 94.31 86 LEU A N 1
ATOM 724 C CA . LEU A 1 86 ? 5.328 21.828 10.391 1 94.31 86 LEU A CA 1
ATOM 725 C C . LEU A 1 86 ? 6.539 22.078 11.281 1 94.31 86 LEU A C 1
ATOM 727 O O . LEU A 1 86 ? 6.613 21.562 12.398 1 94.31 86 LEU A O 1
ATOM 731 N N . GLU A 1 87 ? 7.445 22.875 10.68 1 89 87 GLU A N 1
ATOM 732 C CA . GLU A 1 87 ? 8.57 23.266 11.516 1 89 87 GLU A CA 1
ATOM 733 C C . GLU A 1 87 ? 8.094 23.938 12.797 1 89 87 GLU A C 1
ATOM 735 O O . GLU A 1 87 ? 7.332 24.906 12.75 1 89 87 GLU A O 1
ATOM 740 N N . HIS A 1 88 ? 8.375 23.312 13.898 1 82.81 88 HIS A N 1
ATOM 741 C CA . HIS A 1 88 ? 7.938 23.719 15.227 1 82.81 88 HIS A CA 1
ATOM 742 C C . HIS A 1 88 ? 8.984 23.391 16.281 1 82.81 88 HIS A C 1
ATOM 744 O O . HIS A 1 88 ? 9.812 22.5 16.078 1 82.81 88 HIS A O 1
ATOM 750 N N . ALA A 1 89 ? 9 24.156 17.375 1 80.94 89 ALA A N 1
ATOM 751 C CA . ALA A 1 89 ? 9.938 23.906 18.469 1 80.94 89 ALA A CA 1
ATOM 752 C C . ALA A 1 89 ? 9.773 22.5 19.016 1 80.94 89 ALA A C 1
ATOM 754 O O . ALA A 1 89 ? 10.758 21.844 19.375 1 80.94 89 ALA A O 1
ATOM 755 N N . GLN A 1 90 ? 8.641 21.969 19 1 88.88 90 GLN A N 1
ATOM 756 C CA . GLN A 1 90 ? 8.336 20.656 19.547 1 88.88 90 GLN A CA 1
ATOM 757 C C . GLN A 1 90 ? 8.047 19.641 18.438 1 88.88 90 GLN A C 1
ATOM 759 O O . GLN A 1 90 ? 7.211 18.75 18.609 1 88.88 90 GLN A O 1
ATOM 764 N N . GLN A 1 91 ? 8.688 19.734 17.391 1 90.44 91 GLN A N 1
ATOM 765 C CA . GLN A 1 91 ? 8.398 18.922 16.219 1 90.44 91 GLN A CA 1
ATOM 766 C C . GLN A 1 91 ? 8.578 17.438 16.516 1 90.44 91 GLN A C 1
ATOM 768 O O . GLN A 1 91 ? 7.707 16.625 16.188 1 90.44 91 GLN A O 1
ATOM 773 N N . THR A 1 92 ? 9.656 17.125 17.188 1 87.38 92 THR A N 1
ATOM 774 C CA . THR A 1 92 ? 9.953 15.734 17.516 1 87.38 92 THR A CA 1
ATOM 775 C C . THR A 1 92 ? 8.867 15.148 18.406 1 87.38 92 THR A C 1
ATOM 777 O O . THR A 1 92 ? 8.445 14.008 18.203 1 87.38 92 THR A O 1
ATOM 780 N N . GLU A 1 93 ? 8.477 15.922 19.328 1 91.31 93 GLU A N 1
ATOM 781 C CA . GLU A 1 93 ? 7.43 15.469 20.25 1 91.31 93 GLU A CA 1
ATOM 782 C C . GLU A 1 93 ? 6.098 15.297 19.516 1 91.31 93 GLU A C 1
ATOM 784 O O . GLU A 1 93 ? 5.328 14.391 19.844 1 91.31 93 GLU A O 1
ATOM 789 N N . ILE A 1 94 ? 5.852 16.141 18.609 1 93.69 94 ILE A N 1
ATOM 790 C CA . ILE A 1 94 ? 4.605 16.062 17.859 1 93.69 94 ILE A CA 1
ATOM 791 C C . ILE A 1 94 ? 4.609 14.812 16.969 1 93.69 94 ILE A C 1
ATOM 793 O O . ILE A 1 94 ? 3.609 14.094 16.906 1 93.69 94 ILE A O 1
ATOM 797 N N . TYR A 1 95 ? 5.758 14.508 16.328 1 92.12 95 TYR A N 1
ATOM 798 C CA . TYR A 1 95 ? 5.891 13.281 15.547 1 92.12 95 TYR A CA 1
ATOM 799 C C . TYR A 1 95 ? 5.617 12.055 16.422 1 92.12 95 TYR A C 1
ATOM 801 O O . TYR A 1 95 ? 4.836 11.18 16.031 1 92.12 95 TYR A O 1
ATOM 809 N N . ALA A 1 96 ? 6.203 12.078 17.547 1 90.25 96 ALA A N 1
ATOM 810 C CA . ALA A 1 96 ? 6.059 10.953 18.469 1 90.25 96 ALA A CA 1
ATOM 811 C C . ALA A 1 96 ? 4.605 10.789 18.906 1 90.25 96 ALA A C 1
ATOM 813 O O . ALA A 1 96 ? 4.098 9.664 18.984 1 90.25 96 ALA A O 1
ATOM 814 N N . ALA A 1 97 ? 3.996 11.844 19.172 1 93.94 97 ALA A N 1
ATOM 815 C CA . ALA A 1 97 ? 2.607 11.812 19.625 1 93.94 97 ALA A CA 1
ATOM 816 C C . ALA A 1 97 ? 1.685 11.305 18.531 1 93.94 97 ALA A C 1
ATOM 818 O O . ALA A 1 97 ? 0.761 10.531 18.797 1 93.94 97 ALA A O 1
ATOM 819 N N . LEU A 1 98 ? 1.915 11.711 17.297 1 95 98 LEU A N 1
ATOM 820 C CA . LEU A 1 98 ? 1.121 11.266 16.172 1 95 98 LEU A CA 1
ATOM 821 C C . LEU A 1 98 ? 1.285 9.766 15.945 1 95 98 LEU A C 1
ATOM 823 O O . LEU A 1 98 ? 0.301 9.055 15.742 1 95 98 LEU A O 1
ATOM 827 N N . ILE A 1 99 ? 2.467 9.273 16.016 1 92.62 99 ILE A N 1
ATOM 828 C CA . ILE A 1 99 ? 2.752 7.852 15.844 1 92.62 99 ILE A CA 1
ATOM 829 C C . ILE A 1 99 ? 2.109 7.051 16.984 1 92.62 99 ILE A C 1
ATOM 831 O O . ILE A 1 99 ? 1.534 5.984 16.75 1 92.62 99 ILE A O 1
ATOM 835 N N . SER A 1 100 ? 2.219 7.594 18.172 1 91.44 100 SER A N 1
ATOM 836 C CA . SER A 1 100 ? 1.6 6.941 19.312 1 91.44 100 SER A CA 1
ATOM 837 C C . SER A 1 100 ? 0.091 6.816 19.125 1 91.44 100 SER A C 1
ATOM 839 O O . SER A 1 100 ? -0.495 5.777 19.453 1 91.44 100 SER A O 1
ATOM 841 N N . LYS A 1 101 ? -0.502 7.836 18.641 1 92.81 101 LYS A N 1
ATOM 842 C CA . LYS A 1 101 ? -1.938 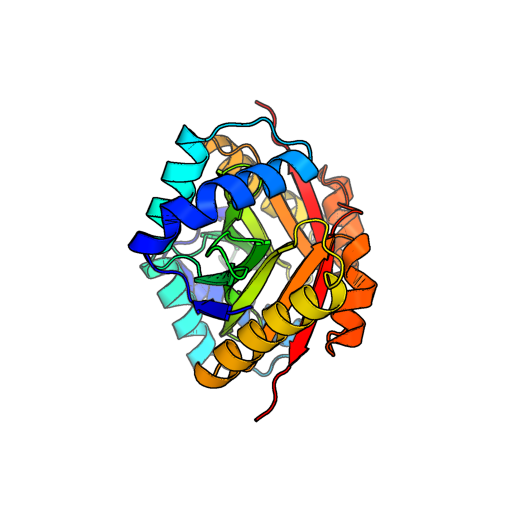7.789 18.375 1 92.81 101 LYS A CA 1
ATOM 843 C C . LYS A 1 101 ? -2.275 6.711 17.359 1 92.81 101 LYS A C 1
ATOM 845 O O . LYS A 1 101 ? -3.271 5.996 17.5 1 92.81 101 LYS A O 1
ATOM 850 N N . ALA A 1 102 ? -1.472 6.621 16.312 1 91.25 102 ALA A N 1
ATOM 851 C CA . ALA A 1 102 ? -1.655 5.586 15.289 1 91.25 102 ALA A CA 1
ATOM 852 C C . ALA A 1 102 ? -1.54 4.191 15.906 1 91.25 102 ALA A C 1
ATOM 854 O O . ALA A 1 102 ? -2.369 3.318 15.641 1 91.25 102 ALA A O 1
ATOM 855 N N . LYS A 1 103 ? -0.564 4.02 16.75 1 89.19 103 LYS A N 1
ATOM 856 C CA . LYS A 1 103 ? -0.364 2.738 17.422 1 89.19 103 LYS A CA 1
ATOM 857 C C . LYS A 1 103 ? -1.57 2.377 18.281 1 89.19 103 LYS A C 1
ATOM 859 O O . LYS A 1 103 ? -2.033 1.233 18.266 1 89.19 103 LYS A O 1
ATOM 864 N N . ASP A 1 104 ? -1.986 3.334 19.047 1 89.75 104 ASP A N 1
ATOM 865 C CA . ASP A 1 104 ? -3.148 3.129 19.906 1 89.75 104 ASP A CA 1
ATOM 866 C C . ASP A 1 104 ? -4.367 2.701 19.078 1 89.75 104 ASP A C 1
ATOM 868 O O . ASP A 1 104 ? -5.09 1.782 19.469 1 89.75 104 ASP A O 1
ATOM 872 N N . PHE A 1 105 ? -4.531 3.344 18.047 1 90.62 105 PHE A N 1
ATOM 873 C CA . PHE A 1 105 ? -5.672 3.047 17.172 1 90.62 105 PHE A CA 1
ATOM 874 C C . PHE A 1 105 ? -5.605 1.612 16.672 1 90.62 105 PHE A C 1
ATOM 876 O O . PHE A 1 105 ? -6.594 0.881 16.719 1 90.62 105 PHE A O 1
ATOM 883 N N . VAL A 1 106 ? -4.461 1.241 16.109 1 87.38 106 VAL A N 1
ATOM 884 C CA . VAL A 1 106 ? -4.285 -0.093 15.547 1 87.38 106 VAL A CA 1
ATOM 885 C C . VAL A 1 106 ? -4.484 -1.145 16.641 1 87.38 106 VAL A C 1
ATOM 887 O O . VAL A 1 106 ? -5.078 -2.197 16.391 1 87.38 106 VAL A O 1
ATOM 890 N N . HIS A 1 107 ? -4.066 -0.823 17.75 1 83.5 107 HIS A N 1
ATOM 891 C CA . HIS A 1 107 ? -4.242 -1.727 18.875 1 83.5 107 HIS A CA 1
ATOM 892 C C . HIS A 1 107 ? -5.719 -1.953 19.188 1 83.5 107 HIS A C 1
ATOM 894 O O . HIS A 1 107 ? -6.121 -3.064 19.531 1 83.5 107 HIS A O 1
ATOM 900 N N . PHE A 1 108 ? -6.465 -0.979 19.016 1 82.94 108 PHE A N 1
ATOM 901 C CA . PHE A 1 108 ? -7.887 -1.044 19.328 1 82.94 108 PHE A CA 1
ATOM 902 C C . PHE A 1 108 ? -8.641 -1.829 18.266 1 82.94 108 PHE A C 1
ATOM 904 O O . PHE A 1 108 ? -9.688 -2.414 18.547 1 82.94 108 PHE A O 1
ATOM 911 N N . THR A 1 109 ? -8.188 -1.855 16.953 1 76.81 109 THR A N 1
ATOM 912 C CA . THR A 1 109 ? -8.867 -2.535 15.859 1 76.81 109 THR A CA 1
ATOM 913 C C . THR A 1 109 ? -8.469 -4.008 15.805 1 76.81 109 THR A C 1
ATOM 915 O O . THR A 1 109 ? -8.906 -4.742 14.914 1 76.81 109 THR A O 1
ATOM 918 N N . GLN A 1 110 ? -7.891 -4.492 16.719 1 66.69 110 GLN A N 1
ATOM 919 C CA . GLN A 1 110 ? -7.461 -5.883 16.812 1 66.69 110 GLN A CA 1
ATOM 920 C C . GLN A 1 110 ? -6.508 -6.25 15.688 1 66.69 110 GLN A C 1
ATOM 922 O O . GLN A 1 110 ? -6.344 -7.43 15.359 1 66.69 110 GLN A O 1
ATOM 927 N N . SER A 1 111 ? -6.191 -5.246 15.055 1 70.38 111 SER A N 1
ATOM 928 C CA . SER A 1 111 ? -5.066 -5.539 14.172 1 70.38 111 SER A CA 1
ATOM 929 C C . SER A 1 111 ? -3.742 -5.453 14.922 1 70.38 111 SER A C 1
ATOM 931 O O . SER A 1 111 ? -3.59 -4.641 15.836 1 70.38 111 SER A O 1
ATOM 933 N N . ASN A 1 112 ? -2.895 -6.332 14.594 1 76.5 112 ASN A N 1
ATOM 934 C CA . ASN A 1 112 ? -1.652 -6.371 15.359 1 76.5 112 ASN A CA 1
ATOM 935 C C . ASN A 1 112 ? -0.459 -5.941 14.508 1 76.5 112 ASN A C 1
ATOM 937 O O . ASN A 1 112 ? 0.691 -6.148 14.898 1 76.5 112 ASN A O 1
ATOM 941 N N . ARG A 1 113 ? -0.892 -5.348 13.344 1 83.94 113 ARG A N 1
ATOM 942 C CA . ARG A 1 113 ? 0.248 -5.039 12.484 1 83.94 113 ARG A CA 1
ATOM 943 C C . ARG A 1 113 ? 0.161 -3.613 11.953 1 83.94 113 ARG A C 1
ATOM 945 O O . ARG A 1 113 ? -0.863 -3.215 11.398 1 83.94 113 ARG A O 1
ATOM 952 N N . LEU A 1 114 ? 1.196 -2.807 12.281 1 88.19 114 LEU A N 1
ATOM 953 C CA . LEU A 1 114 ? 1.356 -1.453 11.758 1 88.19 114 LEU A CA 1
ATOM 954 C C . LEU A 1 114 ? 2.629 -1.337 10.93 1 88.19 114 LEU A C 1
ATOM 956 O O . LEU A 1 114 ? 3.721 -1.651 11.406 1 88.19 114 LEU A O 1
ATOM 960 N N . VAL A 1 115 ? 2.432 -0.981 9.711 1 87.75 115 VAL A N 1
ATOM 961 C CA . VAL A 1 115 ? 3.551 -0.828 8.789 1 87.75 115 VAL A CA 1
ATOM 962 C C . VAL A 1 115 ? 3.713 0.643 8.414 1 87.75 115 VAL A C 1
ATOM 964 O O . VAL A 1 115 ? 2.736 1.396 8.391 1 87.75 115 VAL A O 1
ATOM 967 N N . ALA A 1 116 ? 4.938 1.065 8.289 1 87.44 116 ALA A N 1
ATOM 968 C CA . ALA A 1 116 ? 5.207 2.428 7.832 1 87.44 116 ALA A CA 1
ATOM 969 C C . ALA A 1 116 ? 6.102 2.426 6.594 1 87.44 116 ALA A C 1
ATOM 971 O O . ALA A 1 116 ? 7.059 1.654 6.516 1 87.44 116 ALA A O 1
ATOM 972 N N . GLU A 1 117 ? 5.777 3.135 5.582 1 84.06 117 GLU A N 1
ATOM 973 C CA . GLU A 1 117 ? 6.574 3.414 4.391 1 84.06 117 GLU A CA 1
ATOM 974 C C . GLU A 1 117 ? 6.859 4.906 4.254 1 84.06 117 GLU A C 1
ATOM 976 O O . GLU A 1 117 ? 6.094 5.633 3.613 1 84.06 117 GLU A O 1
ATOM 981 N N . LEU A 1 118 ? 7.969 5.336 4.852 1 76.25 118 LEU A N 1
ATOM 982 C CA . LEU A 1 118 ? 8.281 6.758 4.941 1 76.25 118 LEU A CA 1
ATOM 983 C C . LEU A 1 118 ? 9.68 7.039 4.402 1 76.25 118 LEU A C 1
ATOM 985 O O . LEU A 1 118 ? 10.438 6.109 4.117 1 76.25 118 LEU A O 1
ATOM 989 N N . ALA A 1 119 ? 9.961 8.25 4.27 1 75.38 119 ALA A N 1
ATOM 990 C CA . ALA A 1 119 ? 11.227 8.711 3.699 1 75.38 119 ALA A CA 1
ATOM 991 C C . ALA A 1 119 ? 12.375 8.5 4.68 1 75.38 119 ALA A C 1
ATOM 993 O O . ALA A 1 119 ? 12.148 8.32 5.879 1 75.38 119 ALA A O 1
ATOM 994 N N . GLN A 1 120 ? 13.586 8.508 4.078 1 74 120 GLN A N 1
ATOM 995 C CA . GLN A 1 120 ? 14.805 8.211 4.82 1 74 120 GLN A CA 1
ATOM 996 C C . GLN A 1 120 ? 14.961 9.141 6.023 1 74 120 GLN A C 1
ATOM 998 O O . GLN A 1 120 ? 15.438 8.727 7.082 1 74 120 GLN A O 1
ATOM 1003 N N . ASN A 1 121 ? 14.578 10.352 5.855 1 76.12 121 ASN A N 1
ATOM 1004 C CA . ASN A 1 121 ? 14.758 11.328 6.922 1 76.12 121 ASN A CA 1
ATOM 1005 C C . ASN A 1 121 ? 13.836 11.047 8.102 1 76.12 121 ASN A C 1
ATOM 1007 O O . ASN A 1 121 ? 13.961 11.664 9.156 1 76.12 121 ASN A O 1
ATOM 1011 N N . GLN A 1 122 ? 12.992 10.102 7.941 1 77.56 122 GLN A N 1
ATOM 1012 C CA . GLN A 1 122 ? 12.039 9.766 9 1 77.56 122 GLN A CA 1
ATOM 1013 C C . GLN A 1 122 ? 12.43 8.461 9.695 1 77.56 122 GLN A C 1
ATOM 1015 O O . GLN A 1 122 ? 11.781 8.047 10.656 1 77.56 122 GLN A O 1
ATOM 1020 N N . TYR A 1 123 ? 13.523 7.809 9.266 1 76.75 123 TYR A N 1
ATOM 1021 C CA . TYR A 1 123 ? 13.898 6.48 9.742 1 76.75 123 TYR A CA 1
ATOM 1022 C C . TYR A 1 123 ? 14.195 6.508 11.242 1 76.75 123 TYR A C 1
ATOM 1024 O O . TYR A 1 123 ? 13.711 5.66 11.992 1 76.75 123 TYR A O 1
ATOM 1032 N N . SER A 1 124 ? 14.945 7.531 11.57 1 78.5 124 SER A N 1
ATOM 1033 C CA . SER A 1 124 ? 15.352 7.605 12.969 1 78.5 124 SER A CA 1
ATOM 1034 C C . SER A 1 124 ? 14.148 7.781 13.891 1 78.5 124 SER A C 1
ATOM 1036 O O . SER A 1 124 ? 14.102 7.207 14.977 1 78.5 124 SER A O 1
ATOM 1038 N N . MET A 1 125 ? 13.219 8.531 13.461 1 81.62 125 MET A N 1
ATOM 1039 C CA . MET A 1 125 ? 11.992 8.742 14.227 1 81.62 125 MET A CA 1
ATOM 1040 C C . MET A 1 125 ? 11.211 7.441 14.383 1 81.62 125 MET A C 1
ATOM 1042 O O . MET A 1 125 ? 10.75 7.117 15.477 1 81.62 125 MET A O 1
ATOM 1046 N N . LEU A 1 126 ? 11.117 6.691 13.344 1 83.62 126 LEU A N 1
ATOM 1047 C CA . LEU A 1 126 ? 10.383 5.43 13.359 1 83.62 126 LEU A CA 1
ATOM 1048 C C . LEU A 1 126 ? 11.047 4.422 14.289 1 83.62 126 LEU A C 1
ATOM 1050 O O . LEU A 1 126 ? 10.367 3.76 15.078 1 83.62 126 LEU A O 1
ATOM 1054 N N . GLU A 1 127 ? 12.383 4.363 14.203 1 81.5 127 GLU A N 1
ATOM 1055 C CA . GLU A 1 127 ? 13.125 3.445 15.055 1 81.5 127 GLU A CA 1
ATOM 1056 C C . GLU A 1 127 ? 12.93 3.791 16.531 1 81.5 127 GLU A C 1
ATOM 1058 O O . GLU A 1 127 ? 12.773 2.9 17.375 1 81.5 127 GLU A O 1
ATOM 1063 N N . SER A 1 128 ? 12.938 5.07 16.766 1 82.94 128 SER A N 1
ATOM 1064 C CA . SER A 1 128 ? 12.75 5.523 18.141 1 82.94 128 SER A CA 1
ATOM 1065 C C . SER A 1 128 ? 11.359 5.16 18.656 1 82.94 128 SER A C 1
ATOM 1067 O O . SER A 1 128 ? 11.164 5 19.875 1 82.94 128 SER A O 1
ATOM 1069 N N . GLU A 1 129 ? 10.469 4.988 17.797 1 84 129 GLU A N 1
ATOM 1070 C CA . GLU A 1 129 ? 9.094 4.668 18.172 1 84 129 GLU A CA 1
ATOM 1071 C C . GLU A 1 129 ? 8.844 3.162 18.141 1 84 129 GLU A C 1
ATOM 1073 O O . GLU A 1 129 ? 7.707 2.711 18.266 1 84 129 GLU A O 1
ATOM 1078 N N . GLY A 1 130 ? 9.844 2.355 17.891 1 82.81 130 GLY A N 1
ATOM 1079 C CA . GLY A 1 130 ? 9.75 0.914 18.047 1 82.81 130 GLY A CA 1
ATOM 1080 C C . GLY A 1 130 ? 9.633 0.171 16.734 1 82.81 130 GLY A C 1
ATOM 1081 O O . GLY A 1 130 ? 9.578 -1.06 16.703 1 82.81 130 GLY A O 1
ATOM 1082 N N . PHE A 1 131 ? 9.68 0.942 15.641 1 84.94 131 PHE A N 1
ATOM 1083 C CA . PHE A 1 131 ? 9.609 0.279 14.344 1 84.94 131 PHE A CA 1
ATOM 1084 C C . PHE A 1 131 ? 10.938 -0.381 14.008 1 84.94 131 PHE A C 1
ATOM 1086 O O . PHE A 1 131 ? 12 0.104 14.406 1 84.94 131 PHE A O 1
ATOM 1093 N N . LYS A 1 132 ? 10.758 -1.462 13.273 1 81 132 LYS A N 1
ATOM 1094 C CA . LYS A 1 132 ? 11.945 -2.145 12.773 1 81 132 LYS A CA 1
ATOM 1095 C C . LYS A 1 132 ? 11.977 -2.145 11.242 1 81 132 LYS A C 1
ATOM 1097 O O . LYS A 1 132 ? 10.953 -2.342 10.594 1 81 132 LYS A O 1
ATOM 1102 N N . LEU A 1 133 ? 13.078 -1.865 10.75 1 73.62 133 LEU A N 1
ATOM 1103 C CA . LEU A 1 133 ? 13.273 -1.877 9.305 1 73.62 133 LEU A CA 1
ATOM 1104 C C . LEU A 1 133 ? 13.07 -3.281 8.742 1 73.62 133 LEU A C 1
ATOM 1106 O O . LEU A 1 133 ? 13.562 -4.258 9.305 1 73.62 133 LEU A O 1
ATOM 1110 N N . ASN A 1 134 ? 12.203 -3.326 7.746 1 71.06 134 ASN A N 1
ATOM 1111 C CA . ASN A 1 134 ? 12.07 -4.598 7.047 1 71.06 134 ASN A CA 1
ATOM 1112 C C . ASN A 1 134 ? 13.102 -4.734 5.93 1 71.06 134 ASN A C 1
ATOM 1114 O O . ASN A 1 134 ? 12.977 -4.09 4.887 1 71.06 134 ASN A O 1
ATOM 1118 N N . PRO A 1 135 ? 14.078 -5.453 6.223 1 64.38 135 PRO A N 1
ATOM 1119 C CA . PRO A 1 135 ? 15.141 -5.551 5.219 1 64.38 135 PRO A CA 1
ATOM 1120 C C . PRO A 1 135 ? 14.734 -6.383 4.004 1 64.38 135 PRO A C 1
ATOM 1122 O O . PRO A 1 135 ? 15.43 -6.379 2.986 1 64.38 135 PRO A O 1
ATOM 1125 N N . LYS A 1 136 ? 13.641 -6.992 4.02 1 64.5 136 LYS A N 1
ATOM 1126 C CA . LYS A 1 136 ? 13.32 -8.008 3.018 1 64.5 136 LYS A CA 1
ATOM 1127 C C . LYS A 1 136 ? 12.578 -7.395 1.836 1 64.5 136 LYS A C 1
ATOM 1129 O O . LYS A 1 136 ? 12.562 -7.957 0.741 1 64.5 136 LYS A O 1
ATOM 1134 N N . GLU A 1 137 ? 12.047 -6.203 2.045 1 72.31 137 GLU A N 1
ATOM 1135 C CA . GLU A 1 137 ? 11.234 -5.633 0.977 1 72.31 137 GLU A CA 1
ATOM 1136 C C . GLU A 1 137 ? 11.625 -4.184 0.701 1 72.31 137 GLU A C 1
ATOM 1138 O O . GLU A 1 137 ? 11.914 -3.424 1.628 1 72.31 137 GLU A O 1
ATOM 1143 N N . ARG A 1 138 ? 11.797 -3.883 -0.604 1 69.81 138 ARG A N 1
ATOM 1144 C CA . ARG A 1 138 ? 12.078 -2.523 -1.054 1 69.81 138 ARG A CA 1
ATOM 1145 C C . ARG A 1 138 ? 11.047 -2.062 -2.076 1 69.81 138 ARG A C 1
ATOM 1147 O O . ARG A 1 138 ? 10.352 -2.883 -2.678 1 69.81 138 ARG A O 1
ATOM 1154 N N . LEU A 1 139 ? 10.922 -0.737 -2.129 1 74.5 139 LEU A N 1
ATOM 1155 C CA . LEU A 1 139 ? 9.961 -0.146 -3.055 1 74.5 139 LEU A CA 1
ATOM 1156 C C . LEU A 1 139 ? 10.609 0.129 -4.406 1 74.5 139 LEU A C 1
ATOM 1158 O O . LEU A 1 139 ? 11.703 0.698 -4.473 1 74.5 139 LEU A O 1
ATOM 1162 N N . PHE A 1 140 ? 10.023 -0.433 -5.453 1 72.25 140 PHE A N 1
ATOM 1163 C CA . PHE A 1 140 ? 10.398 -0.159 -6.836 1 72.25 140 PHE A CA 1
ATOM 1164 C C . PHE A 1 140 ? 9.258 0.543 -7.574 1 72.25 140 PHE A C 1
ATOM 1166 O O . PHE A 1 140 ? 8.086 0.298 -7.293 1 72.25 140 PHE A O 1
ATOM 1173 N N . GLU A 1 141 ? 9.672 1.549 -8.438 1 73.56 141 GLU A N 1
ATOM 1174 C CA . GLU A 1 141 ? 8.641 2.281 -9.164 1 73.56 141 GLU A CA 1
ATOM 1175 C C . GLU A 1 141 ? 8.914 2.271 -10.664 1 73.56 141 GLU A C 1
ATOM 1177 O O . GLU A 1 141 ? 10.07 2.205 -11.094 1 73.56 141 GLU A O 1
ATOM 1182 N N . LEU A 1 142 ? 7.852 2.131 -11.422 1 75.5 142 LEU A N 1
ATOM 1183 C CA . LEU A 1 142 ? 7.883 2.24 -12.875 1 75.5 142 LEU A CA 1
ATOM 1184 C C . LEU A 1 142 ? 6.875 3.277 -13.359 1 75.5 142 LEU A C 1
ATOM 1186 O O . LEU A 1 142 ? 5.691 3.201 -13.031 1 75.5 142 LEU A O 1
ATOM 1190 N N . SER A 1 143 ? 7.375 4.375 -13.969 1 67.31 143 SER A N 1
ATOM 1191 C CA . SER A 1 143 ? 6.512 5.355 -14.625 1 67.31 143 SER A CA 1
ATOM 1192 C C . SER A 1 143 ? 6.238 4.965 -16.078 1 67.31 143 SER A C 1
ATOM 1194 O O . SER A 1 143 ? 7.16 4.875 -16.875 1 67.31 143 SER A O 1
ATOM 1196 N N . LEU A 1 144 ? 5 4.504 -16.375 1 68 144 LEU A N 1
ATOM 1197 C CA . LEU A 1 144 ? 4.641 4.047 -17.719 1 68 144 LEU A CA 1
ATOM 1198 C C . LEU A 1 144 ? 4.184 5.215 -18.578 1 68 144 LEU A C 1
ATOM 1200 O O . LEU A 1 144 ? 3.232 5.918 -18.234 1 68 144 LEU A O 1
ATOM 1204 N N . SER A 1 145 ? 5.051 6.184 -18.844 1 57.09 145 SER A N 1
ATOM 1205 C CA . SER A 1 145 ? 4.738 7.312 -19.719 1 57.09 145 SER A CA 1
ATOM 1206 C C . SER A 1 145 ? 4.098 6.848 -21.016 1 57.09 145 SER A C 1
ATOM 1208 O O . SER A 1 145 ? 4.508 5.832 -21.594 1 57.09 145 SER A O 1
ATOM 1210 N N . CYS A 1 146 ? 2.859 7.188 -21.297 1 42 146 CYS A N 1
ATOM 1211 C CA . CYS A 1 146 ? 2.396 7.078 -22.672 1 42 146 CYS A CA 1
ATOM 1212 C C . CYS A 1 146 ? 3.207 7.98 -23.594 1 42 146 CYS A C 1
ATOM 1214 O O . CYS A 1 146 ? 3.715 9.016 -23.172 1 42 146 CYS A O 1
ATOM 1216 N N . MET B 1 1 ? 1.853 -21.984 -22.625 1 85.75 1 MET B N 1
ATOM 1217 C CA . MET B 1 1 ? 1.63 -21.125 -21.469 1 85.75 1 MET B CA 1
ATOM 1218 C C . MET B 1 1 ? 0.654 -20 -21.797 1 85.75 1 MET B C 1
ATOM 1220 O O . MET B 1 1 ? 0.758 -19.375 -22.844 1 85.75 1 MET B O 1
ATOM 1224 N N . LYS B 1 2 ? -0.361 -19.953 -21.078 1 93.94 2 LYS B N 1
ATOM 1225 C CA . LYS B 1 2 ? -1.363 -18.906 -21.219 1 93.94 2 LYS B CA 1
ATOM 1226 C C . LYS B 1 2 ? -1.363 -17.984 -20 1 93.94 2 LYS B C 1
ATOM 1228 O O . LYS B 1 2 ? -1.183 -18.438 -18.875 1 93.94 2 LYS B O 1
ATOM 1233 N N . LEU B 1 3 ? -1.465 -16.734 -20.297 1 95.69 3 LEU B N 1
ATOM 1234 C CA . LEU B 1 3 ? -1.575 -15.727 -19.25 1 95.69 3 LEU B CA 1
ATOM 1235 C C . LEU B 1 3 ? -2.898 -14.977 -19.359 1 95.69 3 LEU B C 1
ATOM 1237 O O . LEU B 1 3 ? -3.277 -14.531 -20.453 1 95.69 3 LEU B O 1
ATOM 1241 N N . PHE B 1 4 ? -3.57 -14.883 -18.297 1 95.75 4 PHE B N 1
ATOM 1242 C CA . PHE B 1 4 ? -4.855 -14.195 -18.375 1 95.75 4 PHE B CA 1
ATOM 1243 C C . PHE B 1 4 ? -5.219 -13.602 -17.016 1 95.75 4 PHE B C 1
ATOM 1245 O O . PHE B 1 4 ? -4.629 -13.961 -15.992 1 95.75 4 PHE B O 1
ATOM 1252 N N . LYS B 1 5 ? -6.145 -12.641 -17.016 1 95.5 5 LYS B N 1
ATOM 1253 C CA . LYS B 1 5 ? -6.68 -12.047 -15.789 1 95.5 5 LYS B CA 1
ATOM 1254 C C . LYS B 1 5 ? -7.605 -13.023 -15.07 1 95.5 5 LYS B C 1
ATOM 1256 O O . LYS B 1 5 ? -8.523 -13.578 -15.672 1 95.5 5 LYS B O 1
ATOM 1261 N N . ALA B 1 6 ? -7.41 -13.258 -13.828 1 95.94 6 ALA B N 1
ATOM 1262 C CA . ALA B 1 6 ? -8.211 -14.188 -13.047 1 95.94 6 ALA B CA 1
ATOM 1263 C C . ALA B 1 6 ? -9.602 -13.617 -12.773 1 95.94 6 ALA B C 1
ATOM 1265 O O . ALA B 1 6 ? -9.758 -12.414 -12.57 1 95.94 6 ALA B O 1
ATOM 1266 N N . GLU B 1 7 ? -10.547 -14.469 -12.82 1 94.69 7 GLU B N 1
ATOM 1267 C CA . GLU B 1 7 ? -11.914 -14.227 -12.367 1 94.69 7 GLU B CA 1
ATOM 1268 C C . GLU B 1 7 ? -12.305 -15.195 -11.258 1 94.69 7 GLU B C 1
ATOM 1270 O O . GLU B 1 7 ? -11.508 -16.047 -10.852 1 94.69 7 GLU B O 1
ATOM 1275 N N . GLN B 1 8 ? -13.5 -14.992 -10.773 1 93.75 8 GLN B N 1
ATOM 1276 C CA . GLN B 1 8 ? -13.969 -15.797 -9.641 1 93.75 8 GLN B CA 1
ATOM 1277 C C . GLN B 1 8 ? -13.898 -17.281 -9.961 1 93.75 8 GLN B C 1
ATOM 1279 O O . GLN B 1 8 ? -13.609 -18.094 -9.078 1 93.75 8 GLN B O 1
ATOM 1284 N N . TRP B 1 9 ? -14.102 -17.688 -11.156 1 93.56 9 TRP B N 1
ATOM 1285 C CA . TRP B 1 9 ? -14.148 -19.094 -11.523 1 93.56 9 TRP B CA 1
ATOM 1286 C C . TRP B 1 9 ? -12.734 -19.672 -11.641 1 93.56 9 TRP B C 1
ATOM 1288 O O . TRP B 1 9 ? -12.562 -20.875 -11.836 1 93.56 9 TRP B O 1
ATOM 1298 N N . ASN B 1 10 ? -11.688 -18.812 -11.555 1 95.88 10 ASN B N 1
ATOM 1299 C CA . ASN B 1 10 ? -10.305 -19.281 -11.609 1 95.88 10 ASN B CA 1
ATOM 1300 C C . ASN B 1 10 ? -9.734 -19.5 -10.211 1 95.88 10 ASN B C 1
ATOM 1302 O O . ASN B 1 10 ? -8.57 -19.891 -10.07 1 95.88 10 ASN B O 1
ATOM 1306 N N . ILE B 1 11 ? -10.539 -19.297 -9.188 1 96.56 11 ILE B N 1
ATOM 1307 C CA . ILE B 1 11 ? -10.031 -19.344 -7.82 1 96.56 11 ILE B CA 1
ATOM 1308 C C . ILE B 1 11 ? -9.516 -20.75 -7.512 1 96.56 11 ILE B C 1
ATOM 1310 O O . ILE B 1 11 ? -8.484 -20.906 -6.852 1 96.56 11 ILE B O 1
ATOM 1314 N N . GLU B 1 12 ? -10.18 -21.734 -7.98 1 95.38 12 GLU B N 1
ATOM 1315 C CA . GLU B 1 12 ? -9.797 -23.125 -7.695 1 95.38 12 GLU B CA 1
ATOM 1316 C C . GLU B 1 12 ? -8.414 -23.438 -8.25 1 95.38 12 GLU B C 1
ATOM 1318 O O . GLU B 1 12 ? -7.652 -24.188 -7.648 1 95.38 12 GLU B O 1
ATOM 1323 N N . VAL B 1 13 ? -8.117 -22.906 -9.375 1 95.88 13 VAL B N 1
ATOM 1324 C CA . VAL B 1 13 ? -6.824 -23.141 -10.008 1 95.88 13 VAL B CA 1
ATOM 1325 C C . VAL B 1 13 ? -5.738 -22.328 -9.305 1 95.88 13 VAL B C 1
ATOM 1327 O O . VAL B 1 13 ? -4.598 -22.781 -9.188 1 95.88 13 VAL B O 1
ATOM 1330 N N . LEU B 1 14 ? -6.09 -21.203 -8.773 1 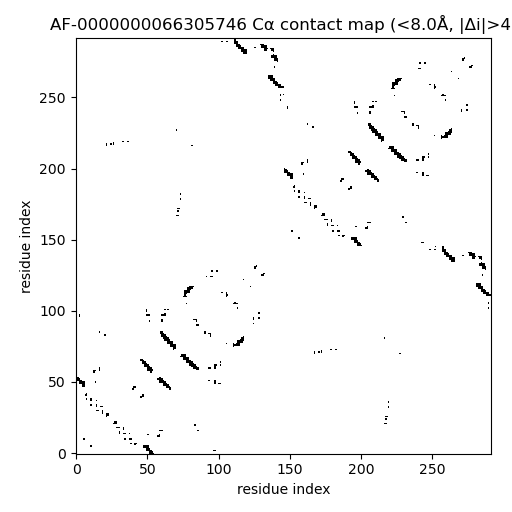97.38 14 LEU B N 1
ATOM 1331 C CA . LEU B 1 14 ? -5.148 -20.281 -8.141 1 97.38 14 LEU B CA 1
ATOM 1332 C C . LEU B 1 14 ? -4.832 -20.719 -6.719 1 97.38 14 LEU B C 1
ATOM 1334 O O . LEU B 1 14 ? -3.713 -20.516 -6.238 1 97.38 14 LEU B O 1
ATOM 1338 N N . LEU B 1 15 ? -5.742 -21.359 -6.062 1 97.69 15 LEU B N 1
ATOM 1339 C CA . LEU B 1 15 ? -5.684 -21.656 -4.633 1 97.69 15 LEU B CA 1
ATOM 1340 C C . LEU B 1 15 ? -4.438 -22.453 -4.289 1 97.69 15 LEU B C 1
ATOM 1342 O O . LEU B 1 15 ? -3.65 -22.062 -3.428 1 97.69 15 LEU B O 1
ATOM 1346 N N . PRO B 1 16 ? -4.191 -23.562 -4.965 1 97.19 16 PRO B N 1
ATOM 1347 C CA . PRO B 1 16 ? -3.004 -24.344 -4.613 1 97.19 16 PRO B CA 1
ATOM 1348 C C . PRO B 1 16 ? -1.703 -23.578 -4.84 1 97.19 16 PRO B C 1
ATOM 1350 O O . PRO B 1 16 ? -0.749 -23.734 -4.074 1 97.19 16 PRO B O 1
ATOM 1353 N N . LEU B 1 17 ? -1.629 -22.812 -5.848 1 97.5 17 LEU B N 1
ATOM 1354 C CA . LEU B 1 17 ? -0.442 -22.016 -6.133 1 97.5 17 LEU B CA 1
ATOM 1355 C C . LEU B 1 17 ? -0.24 -20.938 -5.074 1 97.5 17 LEU B C 1
ATOM 1357 O O . LEU B 1 17 ? 0.888 -20.688 -4.641 1 97.5 17 LEU B O 1
ATOM 1361 N N . PHE B 1 18 ? -1.333 -20.344 -4.688 1 97.81 18 PHE B N 1
ATOM 1362 C CA . PHE B 1 18 ? -1.264 -19.297 -3.668 1 97.81 18 PHE B CA 1
ATOM 1363 C C . PHE B 1 18 ? -0.803 -19.875 -2.336 1 97.81 18 PHE B C 1
ATOM 1365 O O . PHE B 1 18 ? -0.021 -19.25 -1.617 1 97.81 18 PHE B O 1
ATOM 1372 N N . GLU B 1 19 ? -1.255 -21.047 -2.051 1 97.31 19 GLU B N 1
ATOM 1373 C CA . GLU B 1 19 ? -0.781 -21.719 -0.843 1 97.31 19 GLU B CA 1
ATOM 1374 C C . GLU B 1 19 ? 0.71 -22.031 -0.934 1 97.31 19 GLU B C 1
ATOM 1376 O O . GLU B 1 19 ? 1.442 -21.891 0.045 1 97.31 19 GLU B O 1
ATOM 1381 N N . ALA B 1 20 ? 1.103 -22.484 -2.078 1 96.56 20 ALA B N 1
ATOM 1382 C CA . ALA B 1 20 ? 2.525 -22.75 -2.277 1 96.56 20 ALA B CA 1
ATOM 1383 C C . ALA B 1 20 ? 3.352 -21.484 -2.061 1 96.56 20 ALA B C 1
ATOM 1385 O O . ALA B 1 20 ? 4.426 -21.531 -1.458 1 96.56 20 ALA B O 1
ATOM 1386 N N . TYR B 1 21 ? 2.834 -20.375 -2.561 1 96.38 21 TYR B N 1
ATOM 1387 C CA . TYR B 1 21 ? 3.455 -19.078 -2.357 1 96.38 21 TYR B CA 1
ATOM 1388 C C . TYR B 1 21 ? 3.582 -18.766 -0.873 1 96.38 21 TYR B C 1
ATOM 1390 O O . TYR B 1 21 ? 4.668 -18.422 -0.395 1 96.38 21 TYR B O 1
ATOM 1398 N N . ARG B 1 22 ? 2.498 -18.859 -0.145 1 96.44 22 ARG B N 1
ATOM 1399 C CA . ARG B 1 22 ? 2.494 -18.578 1.286 1 96.44 22 ARG B CA 1
ATOM 1400 C C . ARG B 1 22 ? 3.471 -19.484 2.029 1 96.44 22 ARG B C 1
ATOM 1402 O O . ARG B 1 22 ? 4.215 -19.016 2.898 1 96.44 22 ARG B O 1
ATOM 1409 N N . GLN B 1 23 ? 3.541 -20.688 1.618 1 95.81 23 GLN B N 1
ATOM 1410 C CA . GLN B 1 23 ? 4.438 -21.641 2.256 1 95.81 23 GLN B CA 1
ATOM 1411 C C . GLN B 1 23 ? 5.898 -21.312 1.945 1 95.81 23 GLN B C 1
ATOM 1413 O O . GLN B 1 23 ? 6.77 -21.469 2.805 1 95.81 23 GLN B O 1
ATOM 1418 N N . ALA B 1 24 ? 6.133 -20.922 0.76 1 93 24 ALA B N 1
ATOM 1419 C CA . ALA B 1 24 ? 7.488 -20.562 0.356 1 93 24 ALA B CA 1
ATOM 1420 C C . ALA B 1 24 ? 8.031 -19.422 1.21 1 93 24 ALA B C 1
ATOM 1422 O O . ALA B 1 24 ? 9.242 -19.281 1.374 1 93 24 ALA B O 1
ATOM 1423 N N . TYR B 1 25 ? 7.125 -18.672 1.773 1 91.88 25 TYR B N 1
ATOM 1424 C CA . TYR B 1 25 ? 7.547 -17.547 2.602 1 91.88 25 TYR B CA 1
ATOM 1425 C C . TYR B 1 25 ? 7.312 -17.828 4.078 1 91.88 25 TYR B C 1
ATOM 1427 O O . TYR B 1 25 ? 7.195 -16.922 4.891 1 91.88 25 TYR B O 1
ATOM 1435 N N . GLY B 1 26 ? 7.102 -19.016 4.422 1 92.88 26 GLY B N 1
ATOM 1436 C CA . GLY B 1 26 ? 7.152 -19.469 5.805 1 92.88 26 GLY B CA 1
ATOM 1437 C C . GLY B 1 26 ? 5.793 -19.484 6.48 1 92.88 26 GLY B C 1
ATOM 1438 O O . GLY B 1 26 ? 5.699 -19.656 7.695 1 92.88 26 GLY B O 1
ATOM 1439 N N . GLN B 1 27 ? 4.754 -19.281 5.727 1 94.69 27 GLN B N 1
ATOM 1440 C CA . GLN B 1 27 ? 3.424 -19.297 6.324 1 94.69 27 GLN B CA 1
ATOM 1441 C C . GLN B 1 27 ? 2.873 -20.719 6.398 1 94.69 27 GLN B C 1
ATOM 1443 O O . GLN B 1 27 ? 3.148 -21.547 5.52 1 94.69 27 GLN B O 1
ATOM 1448 N N . ALA B 1 28 ? 2.082 -20.969 7.402 1 94.94 28 ALA B N 1
ATOM 1449 C CA . ALA B 1 28 ? 1.437 -22.266 7.535 1 94.94 28 ALA B CA 1
ATOM 1450 C C . ALA B 1 28 ? 0.3 -22.422 6.527 1 94.94 28 ALA B C 1
ATOM 1452 O O . ALA B 1 28 ? -0.409 -21.453 6.23 1 94.94 28 ALA B O 1
ATOM 1453 N N . GLU B 1 29 ? 0.182 -23.625 6.129 1 94.19 29 GLU B N 1
ATOM 1454 C CA . GLU B 1 29 ? -0.908 -23.906 5.203 1 94.19 29 GLU B CA 1
ATOM 1455 C C . GLU B 1 29 ? -2.266 -23.672 5.855 1 94.19 29 GLU B C 1
ATOM 1457 O O . GLU B 1 29 ? -2.471 -24.016 7.02 1 94.19 29 GLU B O 1
ATOM 1462 N N . ASN B 1 30 ? -3.143 -23 5.191 1 96.31 30 ASN B N 1
ATOM 1463 C CA . ASN B 1 30 ? -4.52 -22.766 5.613 1 96.31 30 ASN B CA 1
ATOM 1464 C C . ASN B 1 30 ? -5.441 -22.547 4.414 1 96.31 30 ASN B C 1
ATOM 1466 O O . ASN B 1 30 ? -5.891 -21.422 4.176 1 96.31 30 ASN B O 1
ATOM 1470 N N . PRO B 1 31 ? -5.75 -23.625 3.717 1 96.31 31 PRO B N 1
ATOM 1471 C CA . PRO B 1 31 ? -6.492 -23.5 2.463 1 96.31 31 PRO B CA 1
ATOM 1472 C C . PRO B 1 31 ? -7.867 -22.859 2.656 1 96.31 31 PRO B C 1
ATOM 1474 O O . PRO B 1 31 ? -8.359 -22.156 1.766 1 96.31 31 PRO B O 1
ATOM 1477 N N . GLU B 1 32 ? -8.461 -23.062 3.75 1 97.31 32 GLU B N 1
ATOM 1478 C CA . GLU B 1 32 ? -9.781 -22.484 4.004 1 97.31 32 GLU B CA 1
ATOM 1479 C C . GLU B 1 32 ? -9.703 -20.953 4.098 1 97.31 32 GLU B C 1
ATOM 1481 O O . GLU B 1 32 ? -10.484 -20.25 3.455 1 97.31 32 GLU B O 1
ATOM 1486 N N . ARG B 1 33 ? -8.758 -20.453 4.836 1 96.62 33 ARG B N 1
ATOM 1487 C CA . ARG B 1 33 ? -8.578 -19.016 4.969 1 96.62 33 ARG B CA 1
ATOM 1488 C C . ARG B 1 33 ? -8.109 -18.391 3.656 1 96.62 33 ARG B C 1
ATOM 1490 O O . ARG B 1 33 ? -8.516 -17.281 3.309 1 96.62 33 ARG B O 1
ATOM 1497 N N . THR B 1 34 ? -7.289 -19.156 3.006 1 97.5 34 THR B N 1
ATOM 1498 C CA . THR B 1 34 ? -6.797 -18.688 1.717 1 97.5 34 THR B CA 1
ATOM 1499 C C . THR B 1 34 ? -7.941 -18.562 0.714 1 97.5 34 THR B C 1
ATOM 1501 O O . THR B 1 34 ? -8.039 -17.578 -0.008 1 97.5 34 THR B O 1
ATOM 1504 N N . LEU B 1 35 ? -8.75 -19.578 0.711 1 97.38 35 LEU B N 1
ATOM 1505 C CA . LEU B 1 35 ? -9.906 -19.547 -0.179 1 97.38 35 LEU B CA 1
ATOM 1506 C C . LEU B 1 35 ? -10.789 -18.344 0.117 1 97.38 35 LEU B C 1
ATOM 1508 O O . LEU B 1 35 ? -11.227 -17.641 -0.803 1 97.38 35 LEU B O 1
ATOM 1512 N N . ALA B 1 36 ? -11.039 -18.109 1.319 1 96.88 36 ALA B N 1
ATOM 1513 C CA . ALA B 1 36 ? -11.859 -16.969 1.715 1 96.88 36 ALA B CA 1
ATOM 1514 C C . ALA B 1 36 ? -11.211 -15.648 1.29 1 96.88 36 ALA B C 1
ATOM 1516 O O . ALA B 1 36 ? -11.891 -14.742 0.794 1 96.88 36 ALA B O 1
ATOM 1517 N N . PHE B 1 37 ? -9.938 -15.586 1.496 1 96.81 37 PHE B N 1
ATOM 1518 C CA . PHE B 1 37 ? -9.195 -14.391 1.128 1 96.81 37 PHE B CA 1
ATOM 1519 C C . PHE B 1 37 ? -9.297 -14.125 -0.369 1 96.81 37 PHE B C 1
ATOM 1521 O O . PHE B 1 37 ? -9.688 -13.031 -0.785 1 96.81 37 PHE B O 1
ATOM 1528 N N . LEU B 1 38 ? -9.023 -15.094 -1.137 1 97.12 38 LEU B N 1
ATOM 1529 C CA . LEU B 1 38 ? -9.039 -14.969 -2.59 1 97.12 38 LEU B CA 1
ATOM 1530 C C . LEU B 1 38 ? -10.445 -14.656 -3.09 1 97.12 38 LEU B C 1
ATOM 1532 O O . LEU B 1 38 ? -10.625 -13.82 -3.977 1 97.12 38 LEU B O 1
ATOM 1536 N N . THR B 1 39 ? -11.398 -15.297 -2.543 1 96.56 39 THR B N 1
ATOM 1537 C CA . THR B 1 39 ? -12.781 -15.094 -2.941 1 96.56 39 THR B CA 1
ATOM 1538 C C . THR B 1 39 ? -13.211 -13.648 -2.693 1 96.56 39 THR B C 1
ATOM 1540 O O . THR B 1 39 ? -13.797 -13.008 -3.57 1 96.56 39 THR B O 1
ATOM 1543 N N . ASN B 1 40 ? -12.93 -13.148 -1.548 1 95.31 40 ASN B N 1
ATOM 1544 C CA . ASN B 1 40 ? -13.297 -11.781 -1.202 1 95.31 40 ASN B CA 1
ATOM 1545 C C . ASN B 1 40 ? -12.586 -10.766 -2.094 1 95.31 40 ASN B C 1
ATOM 1547 O O . ASN B 1 40 ? -13.203 -9.805 -2.557 1 95.31 40 ASN B O 1
ATOM 1551 N N . ARG B 1 41 ? -11.258 -10.977 -2.32 1 94.5 41 ARG B N 1
ATOM 1552 C CA . ARG B 1 41 ? -10.5 -10.062 -3.162 1 94.5 41 ARG B CA 1
ATOM 1553 C C . ARG B 1 41 ? -11.117 -9.953 -4.551 1 94.5 41 ARG B C 1
ATOM 1555 O O . ARG B 1 41 ? -11.266 -8.852 -5.086 1 94.5 41 ARG B O 1
ATOM 1562 N N . MET B 1 42 ? -11.523 -11.047 -5.098 1 93.5 42 MET B N 1
ATOM 1563 C CA . MET B 1 42 ? -12.031 -11.062 -6.465 1 93.5 42 MET B CA 1
ATOM 1564 C C . MET B 1 42 ? -13.484 -10.594 -6.508 1 93.5 42 MET B C 1
ATOM 1566 O O . MET B 1 42 ? -13.867 -9.836 -7.398 1 93.5 42 MET B O 1
ATOM 1570 N N . ARG B 1 43 ? -14.203 -10.984 -5.543 1 91.81 43 ARG B N 1
ATOM 1571 C CA . ARG B 1 43 ? -15.617 -10.633 -5.488 1 91.81 43 ARG B CA 1
ATOM 1572 C C . ARG B 1 43 ? -15.812 -9.125 -5.367 1 91.81 43 ARG B C 1
ATOM 1574 O O . ARG B 1 43 ? -16.688 -8.555 -6.008 1 91.81 43 ARG B O 1
ATOM 1581 N N . PHE B 1 44 ? -14.984 -8.492 -4.598 1 91.44 44 PHE B N 1
ATOM 1582 C CA . PHE B 1 44 ? -15.172 -7.07 -4.316 1 91.44 44 PHE B CA 1
ATOM 1583 C C . PHE B 1 44 ? -14.211 -6.227 -5.145 1 91.44 44 PHE B C 1
ATOM 1585 O O . PHE B 1 44 ? -14.086 -5.02 -4.926 1 91.44 44 PHE B O 1
ATOM 1592 N N . ASN B 1 45 ? -13.469 -6.852 -6.031 1 90.75 45 ASN B N 1
ATOM 1593 C CA . ASN B 1 45 ? -12.531 -6.184 -6.93 1 90.75 45 ASN B CA 1
ATOM 1594 C C . ASN B 1 45 ? -11.516 -5.348 -6.156 1 90.75 45 ASN B C 1
ATOM 1596 O O . ASN B 1 45 ? -11.25 -4.199 -6.52 1 90.75 45 ASN B O 1
ATOM 1600 N N . GLU B 1 46 ? -11.031 -5.914 -5.035 1 93.5 46 GLU B N 1
ATOM 1601 C CA . GLU B 1 46 ? -10.086 -5.215 -4.168 1 93.5 46 GLU B CA 1
ATOM 1602 C C . GLU B 1 46 ? -8.656 -5.367 -4.668 1 93.5 46 GLU B C 1
ATOM 1604 O O . GLU B 1 46 ? -7.77 -4.613 -4.27 1 93.5 46 GLU B O 1
ATOM 1609 N N . SER B 1 47 ? -8.461 -6.418 -5.426 1 94.25 47 SER B N 1
ATOM 1610 C CA . SER B 1 47 ? -7.188 -6.668 -6.098 1 94.25 47 SER B CA 1
ATOM 1611 C C . SER B 1 47 ? -7.395 -7.383 -7.43 1 94.25 47 SER B C 1
ATOM 1613 O O . SER B 1 47 ? -8.523 -7.73 -7.781 1 94.25 47 SER B O 1
ATOM 1615 N N . LEU B 1 48 ? -6.301 -7.43 -8.172 1 94.19 48 LEU B N 1
ATOM 1616 C CA . LEU B 1 48 ? -6.32 -8.086 -9.477 1 94.19 48 LEU B CA 1
ATOM 1617 C C . LEU B 1 48 ? -5.207 -9.125 -9.578 1 94.19 48 LEU B C 1
ATOM 1619 O O . LEU B 1 48 ? -4.086 -8.883 -9.125 1 94.19 48 LEU B O 1
ATOM 1623 N N . PHE B 1 49 ? -5.578 -10.281 -10.219 1 96.62 49 PHE B N 1
ATOM 1624 C CA . PHE B 1 49 ? -4.598 -11.336 -10.43 1 96.62 49 PHE B CA 1
ATOM 1625 C C . PHE B 1 49 ? -4.422 -11.625 -11.922 1 96.62 49 PHE B C 1
ATOM 1627 O O . PHE B 1 49 ? -5.406 -11.766 -12.648 1 96.62 49 PHE B O 1
ATOM 1634 N N . PHE B 1 50 ? -3.207 -11.672 -12.328 1 97.5 50 PHE B N 1
ATOM 1635 C CA . PHE B 1 50 ? -2.881 -12.383 -13.562 1 97.5 50 PHE B CA 1
ATOM 1636 C C . PHE B 1 50 ? -2.248 -13.734 -13.258 1 97.5 50 PHE B C 1
ATOM 1638 O O . PHE B 1 50 ? -1.39 -13.836 -12.375 1 97.5 50 PHE B O 1
ATOM 1645 N N . ILE B 1 51 ? -2.689 -14.742 -14.023 1 97.88 51 ILE B N 1
ATOM 1646 C CA . ILE B 1 51 ? -2.246 -16.109 -13.766 1 97.88 51 ILE B CA 1
ATOM 1647 C C . ILE B 1 51 ? -1.616 -16.703 -15.023 1 97.88 51 ILE B C 1
ATOM 1649 O O . ILE B 1 51 ? -2.121 -16.484 -16.141 1 97.88 51 ILE B O 1
ATOM 1653 N N . ALA B 1 52 ? -0.506 -17.328 -14.812 1 97.31 52 ALA B N 1
ATOM 1654 C CA . ALA B 1 52 ? 0.1 -18.141 -15.852 1 97.31 52 ALA B CA 1
ATOM 1655 C C . ALA B 1 52 ? -0.248 -19.625 -15.656 1 97.31 52 ALA B C 1
ATOM 1657 O O . ALA B 1 52 ? -0.056 -20.172 -14.562 1 97.31 52 ALA B O 1
ATOM 1658 N N . VAL B 1 53 ? -0.774 -20.281 -16.719 1 96.25 53 VAL B N 1
ATOM 1659 C CA . VAL B 1 53 ? -1.096 -21.703 -16.641 1 96.25 53 VAL B CA 1
ATOM 1660 C C . VAL B 1 53 ? -0.297 -22.469 -17.688 1 96.25 53 VAL B C 1
ATOM 1662 O O . VAL B 1 53 ? 0.037 -21.938 -18.75 1 96.25 53 VAL B O 1
ATOM 1665 N N . ASP B 1 54 ? 0.011 -23.703 -17.234 1 94.5 54 ASP B N 1
ATOM 1666 C CA . ASP B 1 54 ? 0.745 -24.547 -18.172 1 94.5 54 ASP B CA 1
ATOM 1667 C C . ASP B 1 54 ? -0.209 -25.281 -19.109 1 94.5 54 ASP B C 1
ATOM 1669 O O . ASP B 1 54 ? -1.394 -24.953 -19.188 1 94.5 54 ASP B O 1
ATOM 1673 N N . GLU B 1 55 ? 0.312 -26.25 -19.875 1 92.94 55 GLU B N 1
ATOM 1674 C CA . GLU B 1 55 ? -0.446 -26.969 -20.891 1 92.94 55 GLU B CA 1
ATOM 1675 C C . GLU B 1 55 ? -1.563 -27.797 -20.266 1 92.94 55 GLU B C 1
ATOM 1677 O O . GLU B 1 55 ? -2.551 -28.125 -20.922 1 92.94 55 GLU B O 1
ATOM 1682 N N . ASN B 1 56 ? -1.448 -28.125 -19.031 1 93.75 56 ASN B N 1
ATOM 1683 C CA . ASN B 1 56 ? -2.449 -28.906 -18.312 1 93.75 56 ASN B CA 1
ATOM 1684 C C . ASN B 1 56 ? -3.391 -28.016 -17.516 1 93.75 56 ASN B C 1
ATOM 1686 O O . ASN B 1 56 ? -4.074 -28.484 -16.594 1 93.75 56 ASN B O 1
ATOM 1690 N N . GLU B 1 57 ? -3.316 -26.75 -17.734 1 93.75 57 GLU B N 1
ATOM 1691 C CA . GLU B 1 57 ? -4.172 -25.734 -17.109 1 93.75 57 GLU B CA 1
ATOM 1692 C C . GLU B 1 57 ? -3.893 -25.641 -15.617 1 93.75 57 GLU B C 1
ATOM 1694 O O . GLU B 1 57 ? -4.773 -25.281 -14.836 1 93.75 57 GLU B O 1
ATOM 1699 N N . LYS B 1 58 ? -2.717 -26.062 -15.312 1 94.75 58 LYS B N 1
ATOM 1700 C CA . LYS B 1 58 ? -2.266 -25.859 -13.938 1 94.75 58 LYS B CA 1
ATOM 1701 C C . LYS B 1 58 ? -1.611 -24.484 -13.773 1 94.75 58 LYS B C 1
ATOM 1703 O O . LYS B 1 58 ? -0.792 -24.078 -14.602 1 94.75 58 LYS B O 1
ATOM 1708 N N . ALA B 1 59 ? -2.004 -23.828 -12.695 1 96.69 59 ALA B N 1
ATOM 1709 C CA . ALA B 1 59 ? -1.383 -22.531 -12.43 1 96.69 59 ALA B CA 1
ATOM 1710 C C . ALA B 1 59 ? 0.085 -22.703 -12.047 1 96.69 59 ALA B C 1
ATOM 1712 O O . ALA B 1 59 ? 0.417 -23.5 -11.172 1 96.69 59 ALA B O 1
ATOM 1713 N N . ILE B 1 60 ? 0.924 -21.938 -12.68 1 97.12 60 ILE B N 1
ATOM 1714 C CA . ILE B 1 60 ? 2.35 -22.078 -12.406 1 97.12 60 ILE B CA 1
ATOM 1715 C C . ILE B 1 60 ? 2.928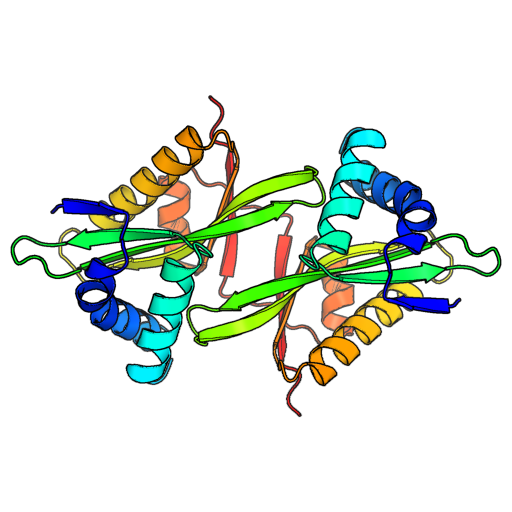 -20.734 -11.961 1 97.12 60 ILE B C 1
ATOM 1717 O O . ILE B 1 60 ? 4.086 -20.656 -11.547 1 97.12 60 ILE B O 1
ATOM 1721 N N . GLY B 1 61 ? 2.195 -19.672 -12.07 1 97.44 61 GLY B N 1
ATOM 1722 C CA . GLY B 1 61 ? 2.621 -18.359 -11.609 1 97.44 61 GLY B CA 1
ATOM 1723 C C . GLY B 1 61 ? 1.482 -17.359 -11.516 1 97.44 61 GLY B C 1
ATOM 1724 O O . GLY B 1 61 ? 0.444 -17.531 -12.156 1 97.44 61 GLY B O 1
ATOM 1725 N N . PHE B 1 62 ? 1.695 -16.359 -10.672 1 97.88 62 PHE B N 1
ATOM 1726 C CA . PHE B 1 62 ? 0.711 -15.289 -10.602 1 97.88 62 PHE B CA 1
ATOM 1727 C C . PHE B 1 62 ? 1.376 -13.977 -10.219 1 97.88 62 PHE B C 1
ATOM 1729 O O . PHE B 1 62 ? 2.498 -13.961 -9.711 1 97.88 62 PHE B O 1
ATOM 1736 N N . VAL B 1 63 ? 0.708 -12.883 -10.555 1 96.38 63 VAL B N 1
ATOM 1737 C CA . VAL B 1 63 ? 1.021 -11.555 -10.055 1 96.38 63 VAL B CA 1
ATOM 1738 C C . VAL B 1 63 ? -0.253 -10.875 -9.555 1 96.38 63 VAL B C 1
ATOM 1740 O O . VAL B 1 63 ? -1.305 -10.969 -10.195 1 96.38 63 VAL B O 1
ATOM 1743 N N . GLN B 1 64 ? -0.152 -10.344 -8.344 1 96.12 64 GLN B N 1
ATOM 1744 C CA . GLN B 1 64 ? -1.291 -9.664 -7.734 1 96.12 64 GLN B CA 1
ATOM 1745 C C . GLN B 1 64 ? -1.048 -8.156 -7.641 1 96.12 64 GLN B C 1
ATOM 1747 O O . GLN B 1 64 ? 0.029 -7.727 -7.223 1 96.12 64 GLN B O 1
ATOM 1752 N N . LEU B 1 65 ? -2.051 -7.387 -8.086 1 94.25 65 LEU B N 1
ATOM 1753 C CA . LEU B 1 65 ? -1.997 -5.93 -8.047 1 94.25 65 LEU B CA 1
ATOM 1754 C C . LEU B 1 65 ? -3.109 -5.367 -7.172 1 94.25 65 LEU B C 1
ATOM 1756 O O . LEU B 1 65 ? -4.246 -5.84 -7.223 1 94.25 65 LEU B O 1
ATOM 1760 N N . PHE B 1 66 ? -2.74 -4.453 -6.355 1 94.44 66 PHE B N 1
ATOM 1761 C CA . PHE B 1 66 ? -3.723 -3.707 -5.578 1 94.44 66 PHE B CA 1
ATOM 1762 C C . PHE B 1 66 ? -3.785 -2.254 -6.035 1 94.44 66 PHE B C 1
ATOM 1764 O O . PHE B 1 66 ? -2.754 -1.647 -6.336 1 94.44 66 PHE B O 1
ATOM 1771 N N . PRO B 1 67 ? -5.016 -1.711 -6.109 1 92.94 67 PRO B N 1
ATOM 1772 C CA . PRO B 1 67 ? -5.105 -0.257 -6.266 1 92.94 67 PRO B CA 1
ATOM 1773 C C . PRO B 1 67 ? -4.715 0.5 -5 1 92.94 67 PRO B C 1
ATOM 1775 O O . PRO B 1 67 ? -5.07 0.086 -3.893 1 92.94 67 PRO B O 1
ATOM 1778 N N . ARG B 1 68 ? -3.906 1.453 -5.18 1 91.5 68 ARG B N 1
ATOM 1779 C CA . ARG B 1 68 ? -3.438 2.279 -4.07 1 91.5 68 ARG B CA 1
ATOM 1780 C C . ARG B 1 68 ? -3.697 3.756 -4.34 1 91.5 68 ARG B C 1
ATOM 1782 O O . ARG B 1 68 ? -4.055 4.137 -5.457 1 91.5 68 ARG B O 1
ATOM 1789 N N . LEU B 1 69 ? -3.707 4.523 -3.275 1 91.75 69 LEU B N 1
ATOM 1790 C CA . LEU B 1 69 ? -3.85 5.969 -3.371 1 91.75 69 LEU B CA 1
ATOM 1791 C C . LEU B 1 69 ? -2.555 6.672 -2.971 1 91.75 69 LEU B C 1
ATOM 1793 O O . LEU B 1 69 ? -1.938 6.316 -1.965 1 91.75 69 LEU B O 1
ATOM 1797 N N . SER B 1 70 ? -2.172 7.602 -3.84 1 90 70 SER B N 1
ATOM 1798 C CA . SER B 1 70 ? -1.019 8.445 -3.537 1 90 70 SER B CA 1
ATOM 1799 C C . SER B 1 70 ? -1.45 9.781 -2.951 1 90 70 SER B C 1
ATOM 1801 O O . SER B 1 70 ? -2.133 10.562 -3.615 1 90 70 SER B O 1
ATOM 1803 N N . SER B 1 71 ? -1.055 10.086 -1.779 1 92.62 71 SER B N 1
ATOM 1804 C CA . SER B 1 71 ? -1.34 11.367 -1.145 1 92.62 71 SER B CA 1
ATOM 1805 C C . SER B 1 71 ? -0.605 12.5 -1.844 1 92.62 71 SER B C 1
ATOM 1807 O O . SER B 1 71 ? -1.171 13.578 -2.051 1 92.62 71 SER B O 1
ATOM 1809 N N . LEU B 1 72 ? 0.647 12.234 -2.252 1 91.31 72 LEU B N 1
ATOM 1810 C CA . LEU B 1 72 ? 1.451 13.266 -2.902 1 91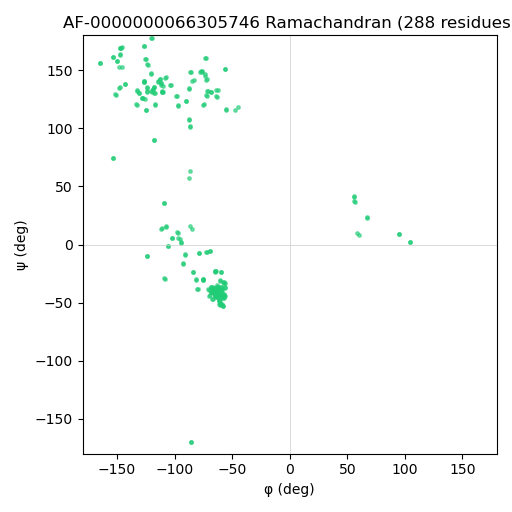.31 72 LEU B CA 1
ATOM 1811 C C . LEU B 1 72 ? 0.905 13.586 -4.293 1 91.31 72 LEU B C 1
ATOM 1813 O O . LEU B 1 72 ? 0.74 14.75 -4.645 1 91.31 72 LEU B O 1
ATOM 1817 N N . GLN B 1 73 ? 0.55 12.617 -5.062 1 90.12 73 GLN B N 1
ATOM 1818 C CA . GLN B 1 73 ? 0.097 12.82 -6.434 1 90.12 73 GLN B CA 1
ATOM 1819 C C . GLN B 1 73 ? -1.417 13 -6.492 1 90.12 73 GLN B C 1
ATOM 1821 O O . GLN B 1 73 ? -1.967 13.336 -7.543 1 90.12 73 GLN B O 1
ATOM 1826 N N . LEU B 1 74 ? -2.098 12.789 -5.418 1 94.06 74 LEU B N 1
ATOM 1827 C CA . LEU B 1 74 ? -3.545 12.938 -5.301 1 94.06 74 LEU B CA 1
ATOM 1828 C C . LEU B 1 74 ? -4.262 12.078 -6.336 1 94.06 74 LEU B C 1
ATOM 1830 O O . LEU B 1 74 ? -5.242 12.523 -6.941 1 94.06 74 LEU B O 1
ATOM 1834 N N . GLN B 1 75 ? -3.66 10.844 -6.57 1 89.94 75 GLN B N 1
ATOM 1835 C CA . GLN B 1 75 ? -4.262 9.969 -7.57 1 89.94 75 GLN B CA 1
ATOM 1836 C C . GLN B 1 75 ? -4.082 8.5 -7.203 1 89.94 75 GLN B C 1
ATOM 1838 O O . GLN B 1 75 ? -3.25 8.164 -6.359 1 89.94 75 GLN B O 1
ATOM 1843 N N . ARG B 1 76 ? -4.879 7.699 -7.852 1 90.31 76 ARG B N 1
ATOM 1844 C CA . ARG B 1 76 ? -4.77 6.254 -7.703 1 90.31 76 ARG B CA 1
ATOM 1845 C C . ARG B 1 76 ? -3.586 5.711 -8.5 1 90.31 76 ARG B C 1
ATOM 1847 O O . ARG B 1 76 ? -3.182 6.305 -9.5 1 90.31 76 ARG B O 1
ATOM 1854 N N . TYR B 1 77 ? -2.996 4.707 -8.078 1 88.81 77 TYR B N 1
ATOM 1855 C CA . TYR B 1 77 ? -1.988 3.947 -8.805 1 88.81 77 TYR B CA 1
ATOM 1856 C C . TYR B 1 77 ? -2.064 2.467 -8.461 1 88.81 77 TYR B C 1
ATOM 1858 O O . TYR B 1 77 ? -2.826 2.068 -7.574 1 88.81 77 TYR B O 1
ATOM 1866 N N . TRP B 1 78 ? -1.342 1.676 -9.227 1 90.12 78 TRP B N 1
ATOM 1867 C CA . TRP B 1 78 ? -1.35 0.236 -8.984 1 90.12 78 TRP B CA 1
ATOM 1868 C C . TRP B 1 78 ? -0.029 -0.221 -8.375 1 90.12 78 TRP B C 1
ATOM 1870 O O . TRP B 1 78 ? 1.035 0.297 -8.719 1 90.12 78 TRP B O 1
ATOM 1880 N N . GLN B 1 79 ? -0.167 -1.171 -7.5 1 91.94 79 GLN B N 1
ATOM 1881 C CA . GLN B 1 79 ? 1.023 -1.715 -6.855 1 91.94 79 GLN B CA 1
ATOM 1882 C C . GLN B 1 79 ? 1.054 -3.238 -6.953 1 91.94 79 GLN B C 1
ATOM 1884 O O . GLN B 1 79 ? 0.07 -3.904 -6.625 1 91.94 79 GLN B O 1
ATOM 1889 N N . ILE B 1 80 ? 2.18 -3.682 -7.488 1 92.31 80 ILE B N 1
ATOM 1890 C CA . ILE B 1 80 ? 2.438 -5.113 -7.379 1 92.31 80 ILE B CA 1
ATOM 1891 C C . ILE B 1 80 ? 2.852 -5.453 -5.949 1 92.31 80 ILE B C 1
ATOM 1893 O O . ILE B 1 80 ? 3.871 -4.961 -5.457 1 92.31 80 ILE B O 1
ATOM 1897 N N . THR B 1 81 ? 2.109 -6.316 -5.289 1 90.25 81 THR B N 1
ATOM 1898 C CA . THR B 1 81 ? 2.408 -6.676 -3.906 1 90.25 81 THR B CA 1
ATOM 1899 C C . THR B 1 81 ? 2.945 -8.102 -3.82 1 90.25 81 THR B C 1
ATOM 1901 O O . THR B 1 81 ? 3.697 -8.43 -2.902 1 90.25 81 THR B O 1
ATOM 1904 N N . ASP B 1 82 ? 2.484 -8.898 -4.777 1 92.19 82 ASP B N 1
ATOM 1905 C CA . ASP B 1 82 ? 2.889 -10.305 -4.758 1 92.19 82 ASP B CA 1
ATOM 1906 C C . ASP B 1 82 ? 3.1 -10.836 -6.176 1 92.19 82 ASP B C 1
ATOM 1908 O O . ASP B 1 82 ? 2.34 -10.5 -7.09 1 92.19 82 ASP B O 1
ATOM 1912 N N . ILE B 1 83 ? 4.137 -11.578 -6.266 1 94.25 83 ILE B N 1
ATOM 1913 C CA . ILE B 1 83 ? 4.414 -12.32 -7.496 1 94.25 83 ILE B CA 1
ATOM 1914 C C . ILE B 1 83 ? 5.113 -13.633 -7.164 1 94.25 83 ILE B C 1
ATOM 1916 O O . ILE B 1 83 ? 6 -13.672 -6.305 1 94.25 83 ILE B O 1
ATOM 1920 N N . PHE B 1 84 ? 4.672 -14.68 -7.789 1 95.5 84 PHE B N 1
ATOM 1921 C CA . PHE B 1 84 ? 5.207 -16 -7.465 1 95.5 84 PHE B CA 1
ATOM 1922 C C . PHE B 1 84 ? 5.129 -16.922 -8.672 1 95.5 84 PHE B C 1
ATOM 1924 O O . PHE B 1 84 ? 4.102 -16.984 -9.352 1 95.5 84 PHE B O 1
ATOM 1931 N N . VAL B 1 85 ? 6.25 -17.547 -8.969 1 95.25 85 VAL B N 1
ATOM 1932 C CA . VAL B 1 85 ? 6.32 -18.547 -10.031 1 95.25 85 VAL B CA 1
ATOM 1933 C C . VAL B 1 85 ? 6.938 -19.828 -9.492 1 95.25 85 VAL B C 1
ATOM 1935 O O . VAL B 1 85 ? 7.988 -19.797 -8.836 1 95.25 85 VAL B O 1
ATOM 1938 N N . LEU B 1 86 ? 6.219 -20.906 -9.68 1 94.38 86 LEU B N 1
ATOM 1939 C CA . LEU B 1 86 ? 6.766 -22.203 -9.297 1 94.38 86 LEU B CA 1
ATOM 1940 C C . LEU B 1 86 ? 8.102 -22.453 -9.992 1 94.38 86 LEU B C 1
ATOM 1942 O O . LEU B 1 86 ? 8.344 -21.938 -11.086 1 94.38 86 LEU B O 1
ATOM 1946 N N . GLU B 1 87 ? 8.891 -23.25 -9.242 1 89.12 87 GLU B N 1
ATOM 1947 C CA . GLU B 1 87 ? 10.133 -23.656 -9.898 1 89.12 87 GLU B CA 1
ATOM 1948 C C . GLU B 1 87 ? 9.859 -24.328 -11.242 1 89.12 87 GLU B C 1
ATOM 1950 O O . GLU B 1 87 ? 9.102 -25.297 -11.305 1 89.12 87 GLU B O 1
ATOM 1955 N N . HIS B 1 88 ? 10.32 -23.734 -12.281 1 83 88 HIS B N 1
ATOM 1956 C CA . HIS B 1 88 ? 10.094 -24.141 -13.664 1 83 88 HIS B CA 1
ATOM 1957 C C . HIS B 1 88 ? 11.297 -23.797 -14.539 1 83 88 HIS B C 1
ATOM 1959 O O . HIS B 1 88 ? 12.078 -22.906 -14.211 1 83 88 HIS B O 1
ATOM 1965 N N . ALA B 1 89 ? 11.477 -24.578 -15.609 1 80.88 89 ALA B N 1
ATOM 1966 C CA . ALA B 1 89 ? 12.57 -24.328 -16.547 1 80.88 89 ALA B CA 1
ATOM 1967 C C . ALA B 1 89 ? 12.492 -22.906 -17.125 1 80.88 89 ALA B C 1
ATOM 1969 O O . ALA B 1 89 ? 13.516 -22.266 -17.328 1 80.88 89 ALA B O 1
ATOM 1970 N N . GLN B 1 90 ? 11.367 -22.391 -17.281 1 88.56 90 GLN B N 1
ATOM 1971 C CA . GLN B 1 90 ? 11.148 -21.078 -17.875 1 88.56 90 GLN B CA 1
ATOM 1972 C C . GLN B 1 90 ? 10.695 -20.062 -16.828 1 88.56 90 GLN B C 1
ATOM 1974 O O . GLN B 1 90 ? 9.914 -19.156 -17.125 1 88.56 90 GLN B O 1
ATOM 1979 N N . GLN B 1 91 ? 11.172 -20.156 -15.688 1 90.56 91 GLN B N 1
ATOM 1980 C CA . GLN B 1 91 ? 10.711 -19.328 -14.57 1 90.56 91 GLN B CA 1
ATOM 1981 C C . GLN B 1 91 ? 10.938 -17.844 -14.836 1 90.56 91 GLN B C 1
ATOM 1983 O O . GLN B 1 91 ? 10.039 -17.031 -14.648 1 90.56 91 GLN B O 1
ATOM 1988 N N . THR B 1 92 ? 12.117 -17.547 -15.336 1 87.5 92 THR B N 1
ATOM 1989 C CA . THR B 1 92 ? 12.469 -16.156 -15.609 1 87.5 92 THR B CA 1
ATOM 1990 C C . THR B 1 92 ? 11.539 -15.562 -16.672 1 87.5 92 THR B C 1
ATOM 1992 O O . THR B 1 92 ? 11.102 -14.422 -16.531 1 87.5 92 THR B O 1
ATOM 1995 N N . GLU B 1 93 ? 11.289 -16.328 -17.625 1 91.31 93 GLU B N 1
ATOM 1996 C CA . GLU B 1 93 ? 10.398 -15.875 -18.703 1 91.31 93 GLU B CA 1
ATOM 1997 C C . GLU B 1 93 ? 8.969 -15.688 -18.188 1 91.31 93 GLU B C 1
ATOM 1999 O O . GLU B 1 93 ? 8.266 -14.773 -18.625 1 91.31 93 GLU B O 1
ATOM 2004 N N . ILE B 1 94 ? 8.578 -16.531 -17.328 1 93.69 94 ILE B N 1
ATOM 2005 C CA . ILE B 1 94 ? 7.23 -16.438 -16.781 1 93.69 94 ILE B CA 1
ATOM 2006 C C . ILE B 1 94 ? 7.102 -15.195 -15.906 1 93.69 94 ILE B C 1
ATOM 2008 O O . ILE B 1 94 ? 6.109 -14.469 -15.992 1 93.69 94 ILE B O 1
ATOM 2012 N N . TYR B 1 95 ? 8.141 -14.898 -15.086 1 92.19 95 TYR B N 1
ATOM 2013 C CA . TYR B 1 95 ? 8.164 -13.672 -14.297 1 92.19 95 TYR B CA 1
ATOM 2014 C C . TYR B 1 95 ? 8.039 -12.445 -15.195 1 92.19 95 TYR B C 1
ATOM 2016 O O . TYR B 1 95 ? 7.215 -11.562 -14.938 1 92.19 95 TYR B O 1
ATOM 2024 N N . ALA B 1 96 ? 8.789 -12.461 -16.219 1 90.06 96 ALA B N 1
ATOM 2025 C CA . ALA B 1 96 ? 8.789 -11.336 -17.156 1 90.06 96 ALA B CA 1
ATOM 2026 C C . ALA B 1 96 ? 7.426 -11.164 -17.812 1 90.06 96 ALA B C 1
ATOM 2028 O O . ALA B 1 96 ? 6.945 -10.039 -17.969 1 90.06 96 ALA B O 1
ATOM 2029 N N . ALA B 1 97 ? 6.867 -12.227 -18.172 1 93.94 97 ALA B N 1
ATOM 2030 C CA . ALA B 1 97 ? 5.566 -12.188 -18.828 1 93.94 97 ALA B CA 1
ATOM 2031 C C . ALA B 1 97 ? 4.484 -11.672 -17.891 1 93.94 97 ALA B C 1
ATOM 2033 O O . ALA B 1 97 ? 3.619 -10.891 -18.297 1 93.94 97 ALA B O 1
ATOM 2034 N N . LEU B 1 98 ? 4.516 -12.086 -16.641 1 95.12 98 LEU B N 1
ATOM 2035 C CA . LEU B 1 98 ? 3.555 -11.633 -15.641 1 95.12 98 LEU B CA 1
ATOM 2036 C C . LEU B 1 98 ? 3.691 -10.133 -15.398 1 95.12 98 LEU B C 1
ATOM 2038 O O . LEU B 1 98 ? 2.689 -9.414 -15.352 1 95.12 98 LEU B O 1
ATOM 2042 N N . ILE B 1 99 ? 4.871 -9.641 -15.297 1 92.62 99 ILE B N 1
ATOM 2043 C CA . ILE B 1 99 ? 5.137 -8.219 -15.078 1 92.62 99 ILE B CA 1
ATOM 2044 C C . ILE B 1 99 ? 4.68 -7.422 -16.297 1 92.62 99 ILE B C 1
ATOM 2046 O O . ILE B 1 99 ? 4.082 -6.352 -16.156 1 92.62 99 ILE B O 1
ATOM 2050 N N . SER B 1 100 ? 4.957 -7.965 -17.453 1 91.38 100 SER B N 1
ATOM 2051 C CA . SER B 1 100 ? 4.527 -7.305 -18.688 1 91.38 100 SER B CA 1
ATOM 2052 C C . SER B 1 100 ? 3.01 -7.172 -18.734 1 91.38 100 SER B C 1
ATOM 2054 O O . SER B 1 100 ? 2.486 -6.133 -19.141 1 91.38 100 SER B O 1
ATOM 2056 N N . LYS B 1 101 ? 2.348 -8.195 -18.344 1 92.88 101 LYS B N 1
ATOM 2057 C CA . LYS B 1 101 ? 0.889 -8.141 -18.312 1 92.88 101 LYS B CA 1
ATOM 2058 C C . LYS B 1 101 ? 0.402 -7.059 -17.344 1 92.88 101 LYS B C 1
ATOM 2060 O O . LYS B 1 101 ? -0.554 -6.34 -17.641 1 92.88 101 LYS B O 1
ATOM 2065 N N . ALA B 1 102 ? 1.045 -6.977 -16.188 1 91.25 102 ALA B N 1
ATOM 2066 C CA . ALA B 1 102 ? 0.713 -5.941 -15.219 1 91.25 102 ALA B CA 1
ATOM 2067 C C . ALA B 1 102 ? 0.928 -4.547 -15.812 1 91.25 102 ALA B C 1
ATOM 2069 O O . ALA B 1 102 ? 0.072 -3.672 -15.672 1 91.25 102 ALA B O 1
ATOM 2070 N N . LYS B 1 103 ? 2.016 -4.375 -16.484 1 89.06 103 LYS B N 1
ATOM 2071 C CA . LYS B 1 103 ? 2.324 -3.096 -17.125 1 89.06 103 LYS B CA 1
ATOM 2072 C C . LYS B 1 103 ? 1.266 -2.729 -18.156 1 89.06 103 LYS B C 1
ATOM 2074 O O . LYS B 1 103 ? 0.809 -1.584 -18.203 1 89.06 103 LYS B O 1
ATOM 2079 N N . ASP B 1 104 ? 0.969 -3.682 -18.969 1 89.75 104 ASP B N 1
ATOM 2080 C CA . ASP B 1 104 ? -0.045 -3.469 -20 1 89.75 104 ASP B CA 1
ATOM 2081 C C . ASP B 1 104 ? -1.372 -3.035 -19.375 1 89.75 104 ASP B C 1
ATOM 2083 O O . ASP B 1 104 ? -2.023 -2.115 -19.875 1 89.75 104 ASP B O 1
ATOM 2087 N N . PHE B 1 105 ? -1.699 -3.68 -18.375 1 90.62 105 PHE B N 1
ATOM 2088 C CA . PHE B 1 105 ? -2.955 -3.377 -17.703 1 90.62 105 PHE B CA 1
ATOM 2089 C C . PHE B 1 105 ? -2.961 -1.941 -17.188 1 90.62 105 PHE B C 1
ATOM 2091 O O . PHE B 1 105 ? -3.93 -1.207 -17.391 1 90.62 105 PHE B O 1
ATOM 2098 N N . VAL B 1 106 ? -1.912 -1.577 -16.453 1 87.38 106 VAL B N 1
ATOM 2099 C CA . VAL B 1 106 ? -1.816 -0.243 -15.875 1 87.38 106 VAL B CA 1
ATOM 2100 C C . VAL B 1 106 ? -1.841 0.809 -16.984 1 87.38 106 VAL B C 1
ATOM 2102 O O . VAL B 1 106 ? -2.463 1.862 -16.828 1 87.38 106 VAL B O 1
ATOM 2105 N N . HIS B 1 107 ? -1.261 0.509 -18.016 1 83.44 107 HIS B N 1
ATOM 2106 C CA . HIS B 1 107 ? -1.251 1.414 -19.172 1 83.44 107 HIS B CA 1
ATOM 2107 C C . HIS B 1 107 ? -2.662 1.649 -19.688 1 83.44 107 HIS B C 1
ATOM 2109 O O . HIS B 1 107 ? -2.996 2.762 -20.109 1 83.44 107 HIS B O 1
ATOM 2115 N N . PHE B 1 108 ? -3.43 0.675 -19.641 1 83.12 108 PHE B N 1
ATOM 2116 C CA . PHE B 1 108 ? -4.785 0.746 -20.172 1 83.12 108 PHE B CA 1
ATOM 2117 C C . PHE B 1 108 ? -5.695 1.533 -19.234 1 83.12 108 PHE B C 1
ATOM 2119 O O . PHE B 1 108 ? -6.684 2.123 -19.672 1 83.12 108 PHE B O 1
ATOM 2126 N N . THR B 1 109 ? -5.457 1.554 -17.859 1 77.12 109 THR B N 1
ATOM 2127 C CA . THR B 1 109 ? -6.301 2.232 -16.891 1 77.12 109 THR B CA 1
ATOM 2128 C C . THR B 1 109 ? -5.895 3.695 -16.75 1 77.12 109 THR B C 1
ATOM 2130 O O . THR B 1 109 ? -6.434 4.418 -15.906 1 77.12 109 THR B O 1
ATOM 2133 N N . GLN B 1 110 ? -5.203 4.203 -17.562 1 66.44 110 GLN B N 1
ATOM 2134 C CA . GLN B 1 110 ? -4.754 5.59 -17.578 1 66.44 110 GLN B CA 1
ATOM 2135 C C . GLN B 1 110 ? -3.986 5.938 -16.312 1 66.44 110 GLN B C 1
ATOM 2137 O O . GLN B 1 110 ? -3.918 7.105 -15.914 1 66.44 110 GLN B O 1
ATOM 2142 N N . SER B 1 111 ? -3.74 4.922 -15.656 1 70.5 111 SER B N 1
ATOM 2143 C CA . SER B 1 111 ? -2.766 5.203 -14.609 1 70.5 111 SER B CA 1
ATOM 2144 C C . SER B 1 111 ? -1.34 5.117 -15.141 1 70.5 111 SER B C 1
ATOM 2146 O O . SER B 1 111 ? -1.05 4.316 -16.031 1 70.5 111 SER B O 1
ATOM 2148 N N . ASN B 1 112 ? -0.552 6.004 -14.688 1 76.06 112 ASN B N 1
ATOM 2149 C CA . ASN B 1 112 ? 0.796 6.043 -15.242 1 76.06 112 ASN B CA 1
ATOM 2150 C C . ASN B 1 112 ? 1.839 5.602 -14.219 1 76.06 112 ASN B C 1
ATOM 2152 O O . ASN B 1 112 ? 3.037 5.816 -14.414 1 76.06 112 ASN B O 1
ATOM 2156 N N . ARG B 1 113 ? 1.23 4.996 -13.156 1 83.44 113 ARG B N 1
ATOM 2157 C CA . ARG B 1 113 ? 2.219 4.68 -12.125 1 83.44 113 ARG B CA 1
ATOM 2158 C C . ARG B 1 113 ? 2.039 3.254 -11.617 1 83.44 113 ARG B C 1
ATOM 2160 O O . ARG B 1 113 ? 0.936 2.863 -11.227 1 83.44 113 ARG B O 1
ATOM 2167 N N . LEU B 1 114 ? 3.109 2.434 -11.766 1 88.12 114 LEU B N 1
ATOM 2168 C CA . LEU B 1 114 ? 3.176 1.08 -11.227 1 88.12 114 LEU B CA 1
ATOM 2169 C C . LEU B 1 114 ? 4.301 0.957 -10.203 1 88.12 114 LEU B C 1
ATOM 2171 O O . LEU B 1 114 ? 5.457 1.266 -10.508 1 88.12 114 LEU B O 1
ATOM 2175 N N . VAL B 1 115 ? 3.904 0.611 -9.055 1 87.5 115 VAL B N 1
ATOM 2176 C CA . VAL B 1 115 ? 4.867 0.45 -7.969 1 87.5 115 VAL B CA 1
ATOM 2177 C C . VAL B 1 115 ? 4.957 -1.022 -7.57 1 87.5 115 VAL B C 1
ATOM 2179 O O . VAL B 1 115 ? 3.988 -1.771 -7.719 1 87.5 115 VAL B O 1
ATOM 2182 N N . ALA B 1 116 ? 6.152 -1.457 -7.25 1 87.75 116 ALA B N 1
ATOM 2183 C CA . ALA B 1 116 ? 6.344 -2.82 -6.762 1 87.75 116 ALA B CA 1
ATOM 2184 C C . ALA B 1 116 ? 7.031 -2.826 -5.402 1 87.75 116 ALA B C 1
ATOM 2186 O O . ALA B 1 116 ? 7.969 -2.057 -5.172 1 87.75 116 ALA B O 1
ATOM 2187 N N . GLU B 1 117 ? 6.547 -3.527 -4.453 1 83.75 117 GLU B N 1
ATOM 2188 C CA . GLU B 1 117 ? 7.152 -3.811 -3.154 1 83.75 117 GLU B CA 1
ATOM 2189 C C . GLU B 1 117 ? 7.402 -5.305 -2.977 1 83.75 117 GLU B C 1
ATOM 2191 O O . GLU B 1 117 ? 6.547 -6.027 -2.457 1 83.75 117 GLU B O 1
ATOM 2196 N N . LEU B 1 118 ? 8.586 -5.742 -3.395 1 76.25 118 LEU B N 1
ATOM 2197 C CA . LEU B 1 118 ? 8.906 -7.168 -3.432 1 76.25 118 LEU B CA 1
ATOM 2198 C C . LEU B 1 118 ? 10.195 -7.457 -2.678 1 76.25 118 LEU B C 1
ATOM 2200 O O . LEU B 1 118 ? 10.906 -6.535 -2.275 1 76.25 118 LEU B O 1
ATOM 2204 N N . ALA B 1 119 ? 10.445 -8.68 -2.512 1 75.44 119 ALA B N 1
ATOM 2205 C CA . ALA B 1 119 ? 11.602 -9.148 -1.751 1 75.44 119 ALA B CA 1
ATOM 2206 C C . ALA B 1 119 ? 12.891 -8.93 -2.533 1 75.44 119 ALA B C 1
ATOM 2208 O O . ALA B 1 119 ? 12.867 -8.75 -3.752 1 75.44 119 ALA B O 1
ATOM 2209 N N . GLN B 1 120 ? 13.984 -8.945 -1.744 1 74.12 120 GLN B N 1
ATOM 2210 C CA . GLN B 1 120 ? 15.312 -8.648 -2.285 1 74.12 120 GLN B CA 1
ATOM 2211 C C . GLN B 1 120 ? 15.648 -9.578 -3.447 1 74.12 120 GLN B C 1
ATOM 2213 O O . GLN B 1 120 ? 16.297 -9.156 -4.414 1 74.12 120 GLN B O 1
ATOM 2218 N N . ASN B 1 121 ? 15.258 -10.789 -3.359 1 76.06 121 ASN B N 1
ATOM 2219 C CA . ASN B 1 121 ? 15.602 -11.766 -4.387 1 76.06 121 ASN B CA 1
ATOM 2220 C C . ASN B 1 121 ? 14.875 -11.477 -5.699 1 76.06 121 ASN B C 1
ATOM 2222 O O . ASN B 1 121 ? 15.172 -12.094 -6.723 1 76.06 121 ASN B O 1
ATOM 2226 N N . GLN B 1 122 ? 14.023 -10.523 -5.668 1 78.44 122 GLN B N 1
ATOM 2227 C CA . GLN B 1 122 ? 13.258 -10.18 -6.859 1 78.44 122 GLN B CA 1
ATOM 2228 C C . GLN B 1 122 ? 13.758 -8.883 -7.484 1 78.44 122 GLN B C 1
ATOM 2230 O O . GLN B 1 122 ? 13.266 -8.461 -8.539 1 78.44 122 GLN B O 1
ATOM 2235 N N . TYR B 1 123 ? 14.773 -8.234 -6.887 1 76.75 123 TYR B N 1
ATOM 2236 C CA . TYR B 1 123 ? 15.219 -6.914 -7.305 1 76.75 123 TYR B CA 1
ATOM 2237 C C . TYR B 1 123 ? 15.75 -6.941 -8.734 1 76.75 123 TYR B C 1
ATOM 2239 O O . TYR B 1 123 ? 15.391 -6.09 -9.547 1 76.75 123 TYR B O 1
ATOM 2247 N N . SER B 1 124 ? 16.531 -7.973 -8.938 1 78.69 124 SER B N 1
ATOM 2248 C CA . SER B 1 124 ? 17.156 -8.055 -10.25 1 78.69 124 SER B CA 1
ATOM 2249 C C . SER B 1 124 ? 16.109 -8.227 -11.344 1 78.69 124 SER B C 1
ATOM 2251 O O . SER B 1 124 ? 16.219 -7.648 -12.43 1 78.69 124 SER B O 1
ATOM 2253 N N . MET B 1 125 ? 15.117 -8.969 -11.062 1 81.5 125 MET B N 1
ATOM 2254 C CA . MET B 1 125 ? 14.023 -9.18 -12.008 1 81.5 125 MET B CA 1
ATOM 2255 C C . MET B 1 125 ? 13.281 -7.875 -12.281 1 81.5 125 MET B C 1
ATOM 2257 O O . MET B 1 125 ? 12.984 -7.555 -13.438 1 81.5 125 MET B O 1
ATOM 2261 N N . LEU B 1 126 ? 13.023 -7.109 -11.297 1 83.69 126 LEU B N 1
ATOM 2262 C CA . LEU B 1 126 ? 12.305 -5.844 -11.422 1 83.69 126 LEU B CA 1
ATOM 2263 C C . LEU B 1 126 ? 13.109 -4.844 -12.25 1 83.69 126 LEU B C 1
ATOM 2265 O O . LEU B 1 126 ? 12.57 -4.18 -13.133 1 83.69 126 LEU B O 1
ATOM 2269 N N . GLU B 1 127 ? 14.422 -4.797 -11.945 1 81.69 127 GLU B N 1
ATOM 2270 C CA . GLU B 1 127 ? 15.289 -3.883 -12.68 1 81.69 127 GLU B CA 1
ATOM 2271 C C . GLU B 1 127 ? 15.328 -4.23 -14.164 1 81.69 127 GLU B C 1
ATOM 2273 O O . GLU B 1 127 ? 15.305 -3.342 -15.016 1 81.69 127 GLU B O 1
ATOM 2278 N N . SER B 1 128 ? 15.367 -5.527 -14.391 1 83 128 SER B N 1
ATOM 2279 C CA . SER B 1 128 ? 15.391 -5.98 -15.781 1 83 128 SER B CA 1
ATOM 2280 C C . SER B 1 128 ? 14.102 -5.613 -16.5 1 83 128 SER B C 1
ATOM 2282 O O . SER B 1 128 ? 14.094 -5.457 -17.734 1 83 128 SER B O 1
ATOM 2284 N N . GLU B 1 129 ? 13.094 -5.422 -15.781 1 84.19 129 GLU B N 1
ATOM 2285 C CA . GLU B 1 129 ? 11.797 -5.098 -16.375 1 84.19 129 GLU B CA 1
ATOM 2286 C C . GLU B 1 129 ? 11.555 -3.592 -16.375 1 84.19 129 GLU B C 1
ATOM 2288 O O . GLU B 1 129 ? 10.453 -3.135 -16.688 1 84.19 129 GLU B O 1
ATOM 2293 N N . GLY B 1 130 ? 12.5 -2.791 -15.977 1 82.88 130 GLY B N 1
ATOM 2294 C CA . GLY B 1 130 ? 12.445 -1.348 -16.156 1 82.88 130 GLY B CA 1
ATOM 2295 C C . GLY B 1 130 ? 12.125 -0.601 -14.875 1 82.88 130 GLY B C 1
ATOM 2296 O O . GLY B 1 130 ? 12.055 0.63 -14.867 1 82.88 130 GLY B O 1
ATOM 2297 N N . PHE B 1 131 ? 11.992 -1.372 -13.789 1 85 131 PHE B N 1
ATOM 2298 C CA . PHE B 1 131 ? 11.727 -0.706 -12.516 1 85 131 PHE B CA 1
ATOM 2299 C C . PHE B 1 131 ? 12.992 -0.054 -11.969 1 85 131 PHE B C 1
ATOM 2301 O O . PHE B 1 131 ? 14.094 -0.544 -12.203 1 85 131 PHE B O 1
ATOM 2308 N N . LYS B 1 132 ? 12.703 1.035 -11.273 1 81.06 132 LYS B N 1
ATOM 2309 C CA . LYS B 1 132 ? 13.805 1.711 -10.594 1 81.06 132 LYS B CA 1
ATOM 2310 C C . LYS B 1 132 ? 13.594 1.711 -9.078 1 81.06 132 LYS B C 1
ATOM 2312 O O . LYS B 1 132 ? 12.477 1.918 -8.602 1 81.06 132 LYS B O 1
ATOM 2317 N N . LEU B 1 133 ? 14.609 1.419 -8.43 1 73.62 133 LEU B N 1
ATOM 2318 C CA . LEU B 1 133 ? 14.562 1.43 -6.969 1 73.62 133 LEU B CA 1
ATOM 2319 C C . LEU B 1 133 ? 14.289 2.834 -6.441 1 73.62 133 LEU B C 1
ATOM 2321 O O . LEU B 1 133 ? 14.867 3.809 -6.926 1 73.62 133 LEU B O 1
ATOM 2325 N N . ASN B 1 134 ? 13.289 2.891 -5.598 1 71.19 134 ASN B N 1
ATOM 2326 C CA . ASN B 1 134 ? 13.055 4.164 -4.922 1 71.19 134 ASN B CA 1
ATOM 2327 C C . ASN B 1 134 ? 13.891 4.285 -3.654 1 71.19 134 ASN B C 1
ATOM 2329 O O . ASN B 1 134 ? 13.602 3.645 -2.645 1 71.19 134 ASN B O 1
ATOM 2333 N N . PRO B 1 135 ? 14.914 5.004 -3.779 1 64.06 135 PRO B N 1
ATOM 2334 C CA . PRO B 1 135 ? 15.805 5.086 -2.617 1 64.06 135 PRO B CA 1
ATOM 2335 C C . PRO B 1 135 ? 15.211 5.93 -1.487 1 64.06 135 PRO B C 1
ATOM 2337 O O . PRO B 1 135 ? 15.734 5.918 -0.369 1 64.06 135 PRO B O 1
ATOM 2340 N N . LYS B 1 136 ? 14.148 6.539 -1.689 1 64.56 136 LYS B N 1
ATOM 2341 C CA . LYS B 1 136 ? 13.688 7.559 -0.75 1 64.56 136 LYS B CA 1
ATOM 2342 C C . LYS B 1 136 ? 12.758 6.957 0.296 1 64.56 136 LYS B C 1
ATOM 2344 O O . LYS B 1 136 ? 12.562 7.535 1.368 1 64.56 136 LYS B O 1
ATOM 2349 N N . GLU B 1 137 ? 12.266 5.762 0.012 1 72.5 137 GLU B N 1
ATOM 2350 C CA . GLU B 1 137 ? 11.289 5.199 0.938 1 72.5 137 GLU B CA 1
ATOM 2351 C C . GLU B 1 137 ? 11.617 3.75 1.28 1 72.5 137 GLU B C 1
ATOM 2353 O O . GLU B 1 137 ? 12.055 2.986 0.417 1 72.5 137 GLU B O 1
ATOM 2358 N N . ARG B 1 138 ? 11.586 3.465 2.605 1 69.5 138 ARG B N 1
ATOM 2359 C CA . ARG B 1 138 ? 11.781 2.105 3.098 1 69.5 138 ARG B CA 1
ATOM 2360 C C . ARG B 1 138 ? 10.594 1.651 3.941 1 69.5 138 ARG B C 1
ATOM 2362 O O . ARG B 1 138 ? 9.812 2.479 4.422 1 69.5 138 ARG B O 1
ATOM 2369 N N . LEU B 1 139 ? 10.438 0.319 3.973 1 74.44 139 LEU B N 1
ATOM 2370 C CA . LEU B 1 139 ? 9.336 -0.265 4.734 1 74.44 139 LEU B CA 1
ATOM 2371 C C . LEU B 1 139 ? 9.766 -0.545 6.172 1 74.44 139 LEU B C 1
ATOM 2373 O O . LEU B 1 139 ? 10.828 -1.121 6.41 1 74.44 139 LEU B O 1
ATOM 2377 N N . PHE B 1 140 ? 9.023 0.028 7.117 1 72 140 PHE B N 1
ATOM 2378 C CA . PHE B 1 140 ? 9.172 -0.244 8.547 1 72 140 PHE B CA 1
ATOM 2379 C C . PHE B 1 140 ? 7.934 -0.938 9.094 1 72 140 PHE B C 1
ATOM 2381 O O . PHE B 1 140 ? 6.82 -0.685 8.633 1 72 140 PHE B O 1
ATOM 2388 N N . GLU B 1 141 ? 8.195 -1.945 10 1 73.69 141 GLU B N 1
ATOM 2389 C CA . GLU B 1 141 ? 7.062 -2.674 10.562 1 73.69 141 GLU B CA 1
ATOM 2390 C C . GLU B 1 141 ? 7.098 -2.666 12.086 1 73.69 141 GLU B C 1
ATOM 2392 O O . GLU B 1 141 ? 8.172 -2.611 12.688 1 73.69 141 GLU B O 1
ATOM 2397 N N . LEU B 1 142 ? 5.934 -2.516 12.664 1 74.88 142 LEU B N 1
ATOM 2398 C CA . LEU B 1 142 ? 5.734 -2.631 14.109 1 74.88 142 LEU B CA 1
ATOM 2399 C C . LEU B 1 142 ? 4.66 -3.662 14.422 1 74.88 142 LEU B C 1
ATOM 2401 O O . LEU B 1 142 ? 3.541 -3.576 13.914 1 74.88 142 LEU B O 1
ATOM 2405 N N . SER B 1 143 ? 5.023 -4.781 15.109 1 67 143 SER B N 1
ATOM 2406 C CA . SER B 1 143 ? 4.066 -5.758 15.609 1 67 143 SER B CA 1
ATOM 2407 C C . SER B 1 143 ? 3.559 -5.375 17 1 67 143 SER B C 1
ATOM 2409 O O . SER B 1 143 ? 4.34 -5.281 17.938 1 67 143 SER B O 1
ATOM 2411 N N . LEU B 1 144 ? 2.295 -4.945 17.078 1 67.38 144 LEU B N 1
ATOM 2412 C CA . LEU B 1 144 ? 1.718 -4.504 18.344 1 67.38 144 LEU B CA 1
ATOM 2413 C C . LEU B 1 144 ? 1.118 -5.68 19.109 1 67.38 144 LEU B C 1
ATOM 2415 O O . LEU B 1 144 ? 0.216 -6.355 18.609 1 67.38 144 LEU B O 1
ATOM 2419 N N . SER B 1 145 ? 1.943 -6.73 19.406 1 54.69 145 SER B N 1
ATOM 2420 C CA . SER B 1 145 ? 1.461 -7.859 20.203 1 54.69 145 SER B CA 1
ATOM 2421 C C . SER B 1 145 ? 0.664 -7.391 21.406 1 54.69 145 SER B C 1
ATOM 2423 O O . SER B 1 145 ? 1.014 -6.391 22.047 1 54.69 145 SER B O 1
ATOM 2425 N N . CYS B 1 146 ? -0.659 -7.773 21.5 1 43 146 CYS B N 1
ATOM 2426 C CA . CYS B 1 146 ? -1.362 -7.711 22.781 1 43 146 CYS B CA 1
ATOM 2427 C C . CYS B 1 146 ? -0.691 -8.602 23.812 1 43 146 CYS B C 1
ATOM 2429 O O . CYS B 1 146 ? -0.172 -9.672 23.484 1 43 146 CYS B O 1
#

Foldseek 3Di:
DDKDKDALVCLVLCQVVVQVVCVVVPHDRDSPVSSVVVNVCRVVVQKIKMFDADPVRHTFKMWIKGWDADPVVRDIAIETEDIDGHDDPCRLVVLLVRVVVVCVVCVVVPHPDYHYDDDPVCVVSCVVNPDDDDPPDDDDDDDPDD/DDKDKDALVCLVLCQVVVQVVCVVVPHDGDSPVSSVVVNVCRVVVQKIKMFDADPVRHTFKMWIKGWDADPVVRDIAIETEDIDGHDDPCRLVVLLVRVVVVVVVCVVVPHPDYHYDDDPVCVVSCVVNPDDDDPPDDDDDDDPDD

Solvent-accessible surface area (backbone atoms only — not comparable to full-atom values): 15915 Å² total; per-residue (Å²): 114,48,74,46,75,59,51,77,89,42,45,76,50,43,46,64,46,51,47,50,48,30,41,75,72,73,37,78,87,49,69,69,59,50,49,52,45,54,49,50,32,51,74,68,63,58,40,46,42,38,37,33,22,44,93,82,64,42,51,44,30,40,31,36,34,32,76,41,77,36,80,72,75,64,41,68,32,38,28,39,64,46,70,47,63,50,96,51,98,56,34,68,60,50,53,50,50,46,52,49,51,51,49,54,51,40,56,71,68,73,31,43,42,42,33,35,46,44,43,63,90,44,45,65,61,41,44,74,72,64,33,39,75,41,85,52,41,45,41,28,40,31,75,55,76,129,115,49,74,47,74,60,52,75,88,41,44,76,51,43,46,64,46,50,47,51,48,30,41,75,70,70,37,77,88,49,69,68,60,49,48,51,45,54,50,51,31,50,73,68,63,59,41,45,41,38,36,32,23,43,93,82,65,42,52,44,30,41,32,34,34,32,75,42,77,36,79,74,75,65,40,67,31,40,28,40,63,44,72,48,62,51,94,52,98,56,37,69,60,50,53,50,51,46,52,49,52,52,51,54,50,40,57,71,68,73,30,47,42,42,34,34,47,44,43,65,91,44,46,67,60,40,44,74,71,62,33,38,75,41,85,52,42,46,41,28,41,32,74,54,76,131

Sequence (292 aa):
MKLFKAEQWNIEVLLPLFEAYRQAYGQAENPERTLAFLTNRMRFNESLFFIAVDENEKAIGFVQLFPRLSSLQLQRYWQITDIFVLEHAQQTEIYAALISKAKDFVHFTQSNRLVAELAQNQYSMLESEGFKLNPKERLFELSLSCMKLFKAEQWNIEVLLPLFEAYRQAYGQAENPERTLAFLTNRMRFNESLFFIAVDENEKAIGFVQLFPRLSSLQLQRYWQITDIFVLEHAQQTEIYAALISKAKDFVHFTQSNRLVAELAQNQYSMLESEGFKLNPKERLFELSLSC